Protein AF-A0A2M8CHU8-F1 (afdb_monomer_lite)

pLDDT: mean 89.29, std 10.83, range [42.66, 97.88]

Sequence (252 aa):
MEMTGNLKTGNISSEAMSFGLNGNYLLSNPYPSSVFWNDLYSNNSAIVNDKVYIYDATFSGGNYRAYNQGSGGTDDFTGYIQVGQGFFVEATSASPFTFDNGDRHHSTAPFFKSGTFTNRLDVRVTGNDSRDGLLVHFYEGALSGYGSNEDVEKKMSYSSTATQFWTALENNQKMSINALPVALLGEGMQSVPLSFICSATAEYTMSFFDIESFDIGTEIWLEDKLTGGDWVSLNTQPLYTFTGSPDDAADR

Secondary structure (DSSP, 8-state):
----S----S-EEEEEP--STT-EEEEE--SSSEEEHHHHHHHHTTTEEEEEEEEETTSTT-EEEEEETTTEESTT--SEEPTT-EEEEEESSS-EEEE-GGGEE----S-------SSEEEEEEEETTEEEEEEEEEETT--SS--TTT-EE----S-TT--EEEEE-TT--EEEEEEEEGGGGGSS-----EEEE-SSSEEEEEEEE-GGGSPTT---EEE-TTT-S-EEETTT--EEEEEE-TTS-TT-

Structure (mmCIF, N/CA/C/O backbone):
data_AF-A0A2M8CHU8-F1
#
_entry.id   AF-A0A2M8CHU8-F1
#
loop_
_atom_site.group_PDB
_atom_site.id
_atom_site.type_symbol
_atom_site.label_atom_id
_atom_site.label_alt_id
_atom_site.label_comp_id
_atom_site.label_asym_id
_atom_site.label_entity_id
_atom_site.label_seq_id
_atom_site.pdbx_PDB_ins_code
_atom_site.Cartn_x
_atom_site.Cartn_y
_atom_site.Cartn_z
_atom_site.occupancy
_atom_site.B_iso_or_equiv
_atom_site.auth_seq_id
_atom_site.auth_comp_id
_atom_site.auth_asym_id
_atom_site.auth_atom_id
_atom_site.pdbx_PDB_model_num
ATOM 1 N N . MET A 1 1 ? -11.111 11.887 -25.097 1.00 49.69 1 MET A N 1
ATOM 2 C CA . MET A 1 1 ? -9.653 12.071 -25.233 1.00 49.69 1 MET A CA 1
ATOM 3 C C . MET A 1 1 ? -9.237 11.290 -26.464 1.00 49.69 1 MET A C 1
ATOM 5 O O . MET A 1 1 ? -9.481 10.093 -26.496 1.00 49.69 1 MET A O 1
ATOM 9 N N . GLU A 1 2 ? -8.744 11.961 -27.500 1.00 44.34 2 GLU A N 1
ATOM 10 C CA . GLU A 1 2 ? -8.252 11.310 -28.717 1.00 44.34 2 GLU A CA 1
ATOM 11 C C . GLU A 1 2 ? -6.726 11.260 -28.615 1.00 44.34 2 GLU A C 1
ATOM 13 O O . GLU A 1 2 ? -6.067 12.298 -28.605 1.00 44.34 2 GLU A O 1
ATOM 18 N N . MET A 1 3 ? -6.170 10.063 -28.431 1.00 59.06 3 MET A N 1
ATOM 19 C CA . MET A 1 3 ? -4.723 9.855 -28.437 1.00 59.06 3 MET A CA 1
ATOM 20 C C . MET A 1 3 ? -4.304 9.466 -29.855 1.00 59.06 3 MET A C 1
ATOM 22 O O . MET A 1 3 ? -4.715 8.422 -30.356 1.00 59.06 3 MET A O 1
ATOM 26 N N . THR A 1 4 ? -3.500 10.310 -30.505 1.00 68.12 4 THR A N 1
ATOM 27 C CA . THR A 1 4 ? -2.907 10.034 -31.822 1.00 68.12 4 THR A CA 1
ATOM 28 C C . THR A 1 4 ? -1.418 9.731 -31.661 1.00 68.12 4 THR A C 1
ATOM 30 O O . THR A 1 4 ? -0.728 10.346 -30.850 1.00 68.12 4 THR A O 1
ATOM 33 N N . GLY A 1 5 ? -0.911 8.744 -32.399 1.00 70.94 5 GLY A N 1
ATOM 34 C CA . GLY A 1 5 ? 0.485 8.319 -32.317 1.00 70.94 5 GLY A CA 1
ATOM 35 C C . GLY A 1 5 ? 0.686 6.890 -32.808 1.00 70.94 5 GLY A C 1
ATOM 36 O O . GLY A 1 5 ? -0.268 6.131 -32.965 1.00 70.94 5 GLY A O 1
ATOM 37 N N . ASN A 1 6 ? 1.942 6.518 -33.058 1.00 74.00 6 ASN A N 1
ATOM 38 C CA . ASN A 1 6 ? 2.281 5.137 -33.385 1.00 74.00 6 ASN A CA 1
ATOM 39 C C . ASN A 1 6 ? 2.261 4.291 -32.112 1.00 74.00 6 ASN A C 1
ATOM 41 O O . ASN A 1 6 ? 2.904 4.652 -31.123 1.00 74.00 6 ASN A O 1
ATOM 45 N N . LEU A 1 7 ? 1.572 3.149 -32.163 1.00 71.50 7 LEU A N 1
ATOM 46 C CA . LEU A 1 7 ? 1.626 2.163 -31.090 1.00 71.50 7 LEU A CA 1
ATOM 47 C C . LEU A 1 7 ? 3.077 1.733 -30.887 1.00 71.50 7 LEU A C 1
ATOM 49 O O . LEU A 1 7 ? 3.758 1.320 -31.829 1.00 71.50 7 LEU A O 1
ATOM 53 N N . LYS A 1 8 ? 3.556 1.839 -29.650 1.00 71.69 8 LYS A N 1
ATOM 54 C CA . LYS A 1 8 ? 4.873 1.329 -29.301 1.00 71.69 8 LYS A CA 1
ATOM 55 C C . LYS A 1 8 ? 4.773 -0.187 -29.160 1.00 71.69 8 LYS A C 1
ATOM 57 O O . LYS A 1 8 ? 4.161 -0.705 -28.231 1.00 71.69 8 LYS A O 1
ATOM 62 N N . THR A 1 9 ? 5.338 -0.889 -30.133 1.00 69.25 9 THR A N 1
ATOM 63 C CA . THR A 1 9 ? 5.445 -2.350 -30.162 1.00 69.25 9 THR A CA 1
ATOM 64 C C . THR A 1 9 ? 6.930 -2.704 -30.160 1.00 69.25 9 THR A C 1
ATOM 66 O O . THR A 1 9 ? 7.629 -2.344 -31.106 1.00 69.25 9 THR A O 1
ATOM 69 N N . GLY A 1 10 ? 7.435 -3.349 -29.107 1.00 82.81 10 GLY A N 1
ATOM 70 C CA . GLY A 1 10 ? 8.875 -3.568 -28.913 1.00 82.81 10 GLY A CA 1
ATOM 71 C C . GLY A 1 10 ? 9.328 -3.262 -27.488 1.00 82.81 10 GLY A C 1
ATOM 72 O O . GLY A 1 10 ? 8.565 -2.706 -26.703 1.00 82.81 10 GLY A O 1
ATOM 73 N N . ASN A 1 11 ? 10.568 -3.613 -27.161 1.00 90.44 11 ASN A N 1
ATOM 74 C CA . ASN A 1 11 ? 11.148 -3.262 -25.869 1.00 90.44 11 ASN A CA 1
ATOM 75 C C . ASN A 1 11 ? 11.437 -1.754 -25.831 1.00 90.44 11 ASN A C 1
ATOM 77 O O . ASN A 1 11 ? 11.800 -1.151 -26.847 1.00 90.44 11 ASN A O 1
ATOM 81 N N . ILE A 1 12 ? 11.225 -1.138 -24.674 1.00 91.25 12 ILE A N 1
ATOM 82 C CA . ILE A 1 12 ? 11.351 0.304 -24.450 1.00 91.25 12 ILE A CA 1
ATOM 83 C C . ILE A 1 12 ? 12.155 0.503 -23.172 1.00 91.25 12 ILE A C 1
ATOM 85 O O . ILE A 1 12 ? 12.008 -0.251 -22.218 1.00 91.25 12 ILE A O 1
ATOM 89 N N . SER A 1 13 ? 12.980 1.540 -23.129 1.00 92.12 13 SER A N 1
ATOM 90 C CA . SER A 1 13 ? 13.683 1.933 -21.911 1.00 92.12 13 SER A CA 1
ATOM 91 C C . SER A 1 13 ? 13.400 3.394 -21.601 1.00 92.12 13 SER A C 1
ATOM 93 O O . SER A 1 13 ? 13.233 4.202 -22.519 1.00 92.12 13 SER A O 1
ATOM 95 N N . SER A 1 14 ? 13.321 3.730 -20.315 1.00 90.44 14 SER A N 1
ATOM 96 C CA . SER A 1 14 ? 13.322 5.122 -19.872 1.00 90.44 14 SER A CA 1
ATOM 97 C C . SER A 1 14 ? 14.687 5.770 -20.125 1.00 90.44 14 SER A C 1
ATOM 99 O O . SER A 1 14 ? 15.669 5.098 -20.438 1.00 90.44 14 SER A O 1
ATOM 101 N N . GLU A 1 15 ? 14.783 7.079 -19.912 1.00 88.38 15 GLU A N 1
ATOM 102 C CA . GLU A 1 15 ? 16.087 7.686 -19.640 1.00 88.38 15 GLU A CA 1
ATOM 103 C C . GLU A 1 15 ? 16.684 7.092 -18.355 1.00 88.38 15 GLU A C 1
ATOM 105 O O . GLU A 1 15 ? 15.958 6.538 -17.518 1.00 88.38 15 GLU A O 1
ATOM 110 N N . ALA A 1 16 ? 18.003 7.202 -18.189 1.00 86.62 16 ALA A N 1
ATOM 111 C CA . ALA A 1 16 ? 18.651 6.758 -16.962 1.00 86.62 16 ALA A CA 1
ATOM 112 C C . ALA A 1 16 ? 18.040 7.474 -15.748 1.00 86.62 16 ALA A C 1
ATOM 114 O O . ALA A 1 16 ? 17.951 8.705 -15.712 1.00 86.62 16 ALA A O 1
ATOM 115 N N . MET A 1 17 ? 17.620 6.697 -14.751 1.00 88.00 17 MET A N 1
ATOM 116 C CA . MET A 1 17 ? 17.188 7.244 -13.469 1.00 88.00 17 MET A CA 1
ATOM 117 C C . MET A 1 17 ? 18.402 7.833 -12.731 1.00 88.00 17 MET A C 1
ATOM 119 O O . MET A 1 17 ? 19.550 7.525 -13.047 1.00 88.00 17 MET A O 1
ATOM 123 N N . SER A 1 18 ? 18.178 8.693 -11.741 1.00 79.38 18 SER A N 1
ATOM 124 C CA . SER A 1 18 ? 19.211 9.121 -10.783 1.00 79.38 18 SER A CA 1
ATOM 125 C C . SER A 1 18 ? 18.949 8.513 -9.400 1.00 79.38 18 SER A C 1
ATOM 127 O O . SER A 1 18 ? 17.806 8.292 -9.017 1.00 79.38 18 SER A O 1
ATOM 129 N N . PHE A 1 19 ? 19.983 8.227 -8.619 1.00 71.56 19 PHE A N 1
ATOM 130 C CA . PHE A 1 19 ? 19.824 7.676 -7.269 1.00 71.56 19 PHE A CA 1
ATOM 131 C C . PHE A 1 19 ? 20.268 8.720 -6.233 1.00 71.56 19 PHE A C 1
ATOM 133 O O . PHE A 1 19 ? 21.229 9.456 -6.452 1.00 71.56 19 PHE A O 1
ATOM 140 N N . GLY A 1 20 ? 19.535 8.840 -5.124 1.00 65.50 20 GLY A N 1
ATOM 141 C CA . GLY A 1 20 ? 19.732 9.870 -4.097 1.00 65.50 20 GLY A CA 1
ATOM 142 C C . GLY A 1 20 ? 18.595 9.868 -3.071 1.00 65.50 20 GLY A C 1
ATOM 143 O O . GLY A 1 20 ? 17.667 9.078 -3.212 1.00 65.50 20 GLY A O 1
ATOM 144 N N . LEU A 1 21 ? 18.647 10.760 -2.070 1.00 51.44 21 LEU A N 1
ATOM 145 C CA . LEU A 1 21 ? 17.892 10.710 -0.796 1.00 51.44 21 LEU A CA 1
ATOM 146 C C . LEU A 1 21 ? 16.357 10.572 -0.855 1.00 51.44 21 LEU A C 1
ATOM 148 O O . LEU A 1 21 ? 15.749 10.481 0.199 1.00 51.44 21 LEU A O 1
ATOM 152 N N . ASN A 1 22 ? 15.728 10.546 -2.032 1.00 61.34 22 ASN A N 1
ATOM 153 C CA . ASN A 1 22 ? 14.294 10.286 -2.160 1.00 61.34 22 ASN A CA 1
ATOM 154 C C . ASN A 1 22 ? 13.900 9.381 -3.337 1.00 61.34 22 ASN A C 1
ATOM 156 O O . ASN A 1 22 ? 12.702 9.238 -3.528 1.00 61.34 22 ASN A O 1
ATOM 160 N N . GLY A 1 23 ? 14.844 8.836 -4.124 1.00 63.53 23 GLY A N 1
ATOM 161 C CA . GLY A 1 23 ? 14.720 7.718 -5.091 1.00 63.53 23 GLY A CA 1
ATOM 162 C C . GLY A 1 23 ? 13.521 7.597 -6.052 1.00 63.53 23 GLY A C 1
ATOM 163 O O . GLY A 1 23 ? 13.499 6.665 -6.842 1.00 63.53 23 GLY A O 1
ATOM 164 N N . ASN A 1 24 ? 12.524 8.476 -6.017 1.00 82.12 24 ASN A N 1
ATOM 165 C CA . ASN A 1 24 ? 11.191 8.226 -6.552 1.00 82.12 24 ASN A CA 1
ATOM 166 C C . ASN A 1 24 ? 11.061 8.726 -7.996 1.00 82.12 24 ASN A C 1
ATOM 168 O O . ASN A 1 24 ? 11.055 9.934 -8.238 1.00 82.12 24 ASN A O 1
ATOM 172 N N . TYR A 1 25 ? 10.885 7.803 -8.942 1.00 90.50 25 TYR A N 1
ATOM 173 C CA . TYR A 1 25 ? 10.724 8.090 -10.371 1.00 90.50 25 TYR A CA 1
ATOM 174 C C . TYR A 1 25 ? 9.299 7.872 -10.817 1.00 90.50 25 TYR A C 1
ATOM 176 O O . TYR A 1 25 ? 8.772 6.780 -10.644 1.00 90.50 25 TYR A O 1
ATOM 184 N N . LEU A 1 26 ? 8.703 8.891 -11.438 1.00 92.50 26 LEU A N 1
ATOM 185 C CA . LEU A 1 26 ? 7.439 8.743 -12.144 1.00 92.50 26 LEU A CA 1
ATOM 186 C C . LEU A 1 26 ? 7.699 8.164 -13.536 1.00 92.50 26 LEU A C 1
ATOM 188 O O . LEU A 1 26 ? 8.328 8.802 -14.382 1.00 92.50 26 LEU A O 1
ATOM 192 N N . LEU A 1 27 ? 7.172 6.972 -13.766 1.00 94.44 27 LEU A N 1
ATOM 193 C CA . LEU A 1 27 ? 7.126 6.294 -15.052 1.00 94.44 27 LEU A CA 1
ATOM 194 C C . LEU A 1 27 ? 5.663 6.176 -15.499 1.00 94.44 27 LEU A C 1
ATOM 196 O O . LEU A 1 27 ? 4.732 6.429 -14.735 1.00 94.44 27 LEU A O 1
ATOM 200 N N . SER A 1 28 ? 5.444 5.804 -16.754 1.00 93.38 28 SER A N 1
ATOM 201 C CA . SER A 1 28 ? 4.112 5.509 -17.286 1.00 93.38 28 SER A CA 1
ATOM 202 C C . SER A 1 28 ? 4.189 4.236 -18.104 1.00 93.38 28 SER A C 1
ATOM 204 O O . SER A 1 28 ? 5.199 4.002 -18.767 1.00 93.38 28 SER A O 1
ATOM 206 N N . ASN A 1 29 ? 3.141 3.417 -18.049 1.00 92.94 29 ASN A N 1
ATOM 207 C CA . ASN A 1 29 ? 3.046 2.232 -18.889 1.00 92.94 29 ASN A CA 1
ATOM 208 C C . ASN A 1 29 ? 2.988 2.646 -20.377 1.00 92.94 29 ASN A C 1
ATOM 210 O O . ASN A 1 29 ? 1.979 3.221 -20.806 1.00 92.94 29 ASN A O 1
ATOM 214 N N . PRO A 1 30 ? 4.030 2.339 -21.176 1.00 91.94 30 PRO A N 1
ATOM 215 C CA . PRO A 1 30 ? 4.111 2.772 -22.566 1.00 91.94 30 PRO A CA 1
ATOM 216 C C . PRO A 1 30 ? 3.341 1.853 -23.526 1.00 91.94 30 PRO A C 1
ATOM 218 O O . PRO A 1 30 ? 3.216 2.172 -24.712 1.00 91.94 30 PRO A O 1
ATOM 221 N N . TYR A 1 31 ? 2.864 0.697 -23.053 1.00 90.75 31 TYR A N 1
ATOM 222 C CA . TYR A 1 31 ? 2.217 -0.303 -23.888 1.00 90.75 31 TYR A CA 1
ATOM 223 C C . TYR A 1 31 ? 0.711 -0.073 -24.017 1.00 90.75 31 TYR A C 1
ATOM 225 O O . TYR A 1 31 ? 0.052 0.325 -23.058 1.00 90.75 31 TYR A O 1
ATOM 233 N N . PRO A 1 32 ? 0.114 -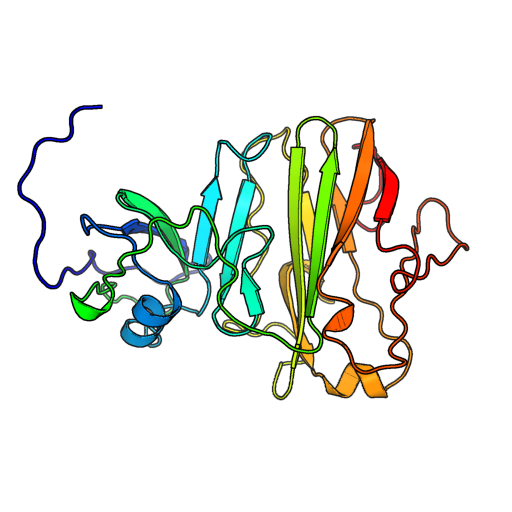0.423 -25.174 1.00 89.12 32 PRO A N 1
ATOM 234 C CA . PRO A 1 32 ? -1.338 -0.449 -25.355 1.00 89.12 32 PRO A CA 1
ATOM 235 C C . PRO A 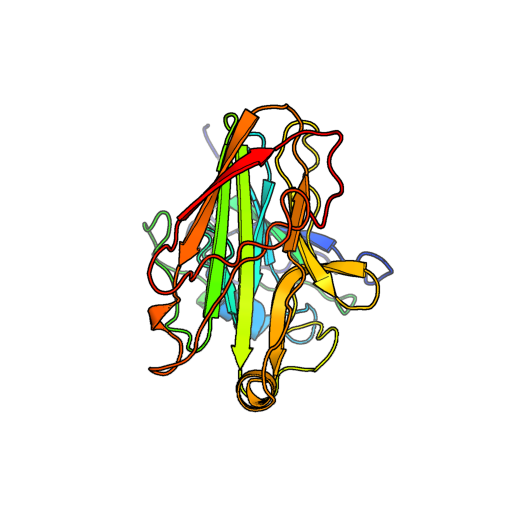1 32 ? -1.977 -1.690 -24.695 1.00 89.12 32 PRO A C 1
ATOM 237 O O . PRO A 1 32 ? -2.914 -2.279 -25.228 1.00 89.12 32 PRO A O 1
ATOM 240 N N . SER A 1 33 ? -1.425 -2.138 -23.570 1.00 89.19 33 SER A N 1
ATOM 241 C CA . SER A 1 33 ? -1.896 -3.253 -22.749 1.00 89.19 33 SER A CA 1
ATOM 242 C C . SER A 1 33 ? -1.499 -3.009 -21.295 1.00 89.19 33 SER A C 1
ATOM 244 O O . SER A 1 33 ? -0.513 -2.317 -21.041 1.00 89.19 33 SER A O 1
ATOM 246 N N . SER A 1 34 ? -2.230 -3.587 -20.343 1.00 91.31 34 SER A N 1
ATOM 247 C CA . SER A 1 34 ? -1.792 -3.604 -18.944 1.00 91.31 34 SER A CA 1
ATOM 248 C C . SER A 1 34 ? -0.423 -4.274 -18.809 1.00 91.31 34 SER A C 1
ATOM 250 O O . SER A 1 34 ? -0.087 -5.155 -19.603 1.00 91.31 34 SER A O 1
ATOM 252 N N . VAL A 1 35 ? 0.331 -3.891 -17.790 1.00 93.25 35 VAL A N 1
ATOM 253 C CA . VAL A 1 35 ? 1.566 -4.566 -17.370 1.00 93.25 35 VAL A CA 1
ATOM 254 C C . VAL A 1 35 ? 1.438 -4.977 -15.910 1.00 93.25 35 VAL A C 1
ATOM 256 O O . VAL A 1 35 ? 0.664 -4.365 -15.172 1.00 93.25 35 VAL A O 1
ATOM 259 N N . PHE A 1 36 ? 2.155 -6.014 -15.490 1.00 93.12 36 PHE A N 1
ATOM 260 C CA . PHE A 1 36 ? 2.113 -6.501 -14.113 1.00 93.12 36 PHE A CA 1
ATOM 261 C C . PHE A 1 36 ? 3.421 -6.182 -13.396 1.00 93.12 36 PHE A C 1
ATOM 263 O O . PHE A 1 36 ? 4.500 -6.413 -13.943 1.00 93.12 36 PHE A O 1
ATOM 270 N N . TRP A 1 37 ? 3.327 -5.648 -12.176 1.00 94.94 37 TRP A N 1
ATOM 271 C CA . TRP A 1 37 ? 4.496 -5.215 -11.416 1.00 94.94 37 TRP A CA 1
ATOM 272 C C . TRP A 1 37 ? 5.520 -6.327 -11.205 1.00 94.94 37 TRP A C 1
ATOM 274 O O . TRP A 1 37 ? 6.701 -6.062 -11.370 1.00 94.94 37 TRP A O 1
ATOM 284 N N . ASN A 1 38 ? 5.103 -7.561 -10.905 1.00 94.06 38 ASN A N 1
ATOM 285 C CA . ASN A 1 38 ? 6.060 -8.640 -10.641 1.00 94.06 38 ASN A CA 1
ATOM 286 C C . ASN A 1 38 ? 6.986 -8.906 -11.841 1.00 94.06 38 ASN A C 1
ATOM 288 O O . ASN A 1 38 ? 8.175 -9.146 -11.646 1.00 94.06 38 ASN A O 1
ATOM 292 N N . ASP A 1 39 ? 6.458 -8.835 -13.065 1.00 93.88 39 ASP A N 1
ATOM 293 C CA . ASP A 1 39 ? 7.245 -9.083 -14.277 1.00 93.88 39 ASP A CA 1
ATOM 294 C C . ASP A 1 39 ? 8.167 -7.896 -14.577 1.00 93.88 39 ASP A C 1
ATOM 296 O O . ASP A 1 39 ? 9.367 -8.075 -14.794 1.00 93.88 39 ASP A O 1
ATOM 300 N N . LEU A 1 40 ? 7.643 -6.670 -14.444 1.00 95.12 40 LEU A N 1
ATOM 301 C CA . LEU A 1 40 ? 8.453 -5.455 -14.543 1.00 95.12 40 LEU A CA 1
ATOM 302 C C . LEU A 1 40 ? 9.591 -5.445 -13.516 1.00 95.12 40 LEU A C 1
ATOM 304 O O . LEU A 1 40 ? 10.735 -5.153 -13.863 1.00 95.12 40 LEU A O 1
ATOM 308 N N . TYR A 1 41 ? 9.296 -5.764 -12.257 1.00 95.88 41 TYR A N 1
ATOM 309 C CA . TYR A 1 41 ? 10.285 -5.828 -11.190 1.00 95.88 41 TYR A CA 1
ATOM 310 C C . TYR A 1 41 ? 11.309 -6.929 -11.455 1.00 95.88 41 TYR A C 1
ATOM 312 O O . TYR A 1 41 ? 12.501 -6.676 -11.320 1.00 95.88 41 TYR A O 1
ATOM 320 N N . SER A 1 42 ? 10.895 -8.112 -11.919 1.00 94.62 42 SER A N 1
ATOM 321 C CA . SER A 1 42 ? 11.827 -9.188 -12.280 1.00 94.62 42 SER A CA 1
ATOM 322 C C . SER A 1 42 ? 12.889 -8.712 -13.278 1.00 94.62 42 SER A C 1
ATOM 324 O O . SER A 1 42 ? 14.072 -9.014 -13.108 1.00 94.62 42 SER A O 1
ATOM 326 N N . ASN A 1 43 ? 12.495 -7.904 -14.266 1.00 93.44 43 ASN A N 1
ATOM 327 C CA . ASN A 1 43 ? 13.414 -7.347 -15.264 1.00 93.44 43 ASN A CA 1
ATOM 328 C C . ASN A 1 43 ? 14.287 -6.200 -14.724 1.00 93.44 43 ASN A C 1
ATOM 330 O O . ASN A 1 43 ? 15.354 -5.931 -15.273 1.00 93.44 43 ASN A O 1
ATOM 334 N N . ASN A 1 44 ? 13.858 -5.533 -13.650 1.00 95.50 44 ASN A N 1
ATOM 335 C CA . ASN A 1 44 ? 14.467 -4.303 -13.133 1.00 95.50 44 ASN A CA 1
ATOM 336 C C . ASN A 1 44 ? 14.990 -4.424 -11.685 1.00 95.50 44 ASN A C 1
ATOM 338 O O . ASN A 1 44 ? 15.418 -3.432 -11.098 1.00 95.50 44 ASN A O 1
ATOM 342 N N . SER A 1 45 ? 15.010 -5.622 -11.101 1.00 95.38 45 SER A N 1
ATOM 343 C CA . SER A 1 45 ? 15.312 -5.854 -9.676 1.00 95.38 45 SER A CA 1
ATOM 344 C C . SER A 1 45 ? 16.721 -5.431 -9.249 1.00 95.38 45 SER A C 1
ATOM 346 O O . SER A 1 45 ? 16.971 -5.157 -8.080 1.00 95.38 45 SER A O 1
ATOM 348 N N . ALA A 1 46 ? 17.653 -5.317 -10.197 1.00 94.38 46 ALA A N 1
ATOM 349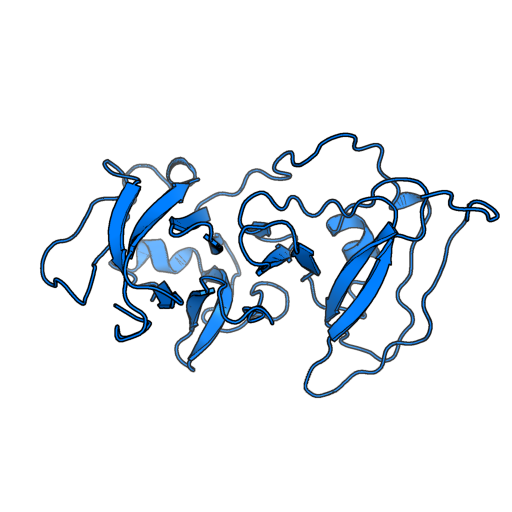 C CA . ALA A 1 46 ? 18.995 -4.799 -9.942 1.00 94.38 46 ALA A CA 1
ATOM 350 C C . ALA A 1 46 ? 19.054 -3.264 -9.811 1.00 94.38 46 ALA A C 1
ATOM 352 O O . ALA A 1 46 ? 20.101 -2.726 -9.448 1.00 94.38 46 ALA A O 1
ATOM 353 N N . ILE A 1 47 ? 17.979 -2.549 -10.165 1.00 93.69 47 ILE A N 1
ATOM 354 C CA . ILE A 1 47 ? 17.993 -1.090 -10.337 1.00 93.69 47 ILE A CA 1
ATOM 355 C C . ILE A 1 47 ? 16.844 -0.357 -9.637 1.00 93.69 47 ILE A C 1
ATOM 357 O O . ILE A 1 47 ? 16.902 0.871 -9.537 1.00 93.69 47 ILE A O 1
ATOM 361 N N . VAL A 1 48 ? 15.833 -1.077 -9.146 1.00 94.56 48 VAL A N 1
ATOM 362 C CA . VAL A 1 48 ? 14.757 -0.549 -8.297 1.00 94.56 48 VAL A CA 1
ATOM 363 C C . VAL A 1 48 ? 14.498 -1.480 -7.117 1.00 94.56 48 VAL A C 1
ATOM 365 O O . VAL A 1 48 ? 14.788 -2.672 -7.197 1.00 94.56 48 VAL A O 1
ATOM 368 N N . ASN A 1 49 ? 13.924 -0.945 -6.042 1.00 94.88 49 ASN A N 1
ATOM 369 C CA . ASN A 1 49 ? 13.355 -1.771 -4.978 1.00 94.88 49 ASN A CA 1
ATOM 370 C C . ASN A 1 49 ? 12.021 -2.394 -5.424 1.00 94.88 49 ASN A C 1
ATOM 372 O O . ASN A 1 49 ? 11.329 -1.835 -6.281 1.00 94.88 49 ASN A O 1
ATOM 376 N N . ASP A 1 50 ? 11.625 -3.509 -4.803 1.00 95.62 50 ASP A N 1
ATOM 377 C CA . ASP A 1 50 ? 10.306 -4.135 -4.986 1.00 95.62 50 ASP A CA 1
ATOM 378 C C . ASP A 1 50 ? 9.206 -3.292 -4.330 1.00 95.62 50 ASP A C 1
ATOM 380 O O . ASP A 1 50 ? 8.654 -3.636 -3.290 1.00 95.62 50 ASP A O 1
ATOM 384 N N . LYS A 1 51 ? 8.929 -2.120 -4.899 1.00 94.62 51 LYS A N 1
ATOM 385 C CA . LYS A 1 51 ? 7.802 -1.285 -4.503 1.00 94.62 51 LYS A CA 1
ATOM 386 C C . LYS A 1 51 ? 7.335 -0.407 -5.644 1.00 94.62 51 LYS A C 1
ATOM 388 O O . LYS A 1 51 ? 8.124 0.285 -6.294 1.00 94.62 51 LYS A O 1
ATOM 393 N N . VAL A 1 52 ? 6.023 -0.379 -5.828 1.00 95.94 52 VAL A N 1
ATOM 394 C CA . VAL A 1 52 ? 5.365 0.498 -6.790 1.00 95.94 52 VAL A CA 1
ATOM 395 C C . VAL A 1 52 ? 4.217 1.251 -6.143 1.00 95.94 52 VAL A C 1
ATOM 397 O O . VAL A 1 52 ? 3.459 0.702 -5.344 1.00 95.94 52 VAL A O 1
ATOM 400 N N . TYR A 1 53 ? 4.078 2.521 -6.521 1.00 95.19 53 TYR A N 1
ATOM 401 C CA . TYR A 1 53 ? 2.982 3.373 -6.076 1.00 95.19 53 TYR A CA 1
ATOM 402 C C . TYR A 1 53 ? 2.172 3.885 -7.254 1.00 95.19 53 TYR A C 1
ATOM 404 O O . TYR A 1 53 ? 2.734 4.387 -8.229 1.00 95.19 53 TYR A O 1
ATOM 412 N N . ILE A 1 54 ? 0.853 3.873 -7.123 1.00 93.62 54 ILE A N 1
ATOM 413 C CA . ILE A 1 54 ? -0.052 4.577 -8.031 1.00 93.62 54 ILE A CA 1
ATOM 414 C C . ILE A 1 54 ? -0.776 5.654 -7.236 1.00 93.62 54 ILE A C 1
ATOM 416 O O . ILE A 1 54 ? -1.329 5.379 -6.174 1.00 93.62 54 ILE A O 1
ATOM 420 N N . TYR A 1 55 ? -0.773 6.882 -7.755 1.00 91.75 55 TYR A N 1
ATOM 421 C CA . TYR A 1 55 ? -1.646 7.929 -7.240 1.00 91.75 55 TYR A CA 1
ATOM 422 C C . TYR A 1 55 ? -3.010 7.813 -7.915 1.00 91.75 55 TYR A C 1
ATOM 424 O O . TYR A 1 55 ? -3.110 7.937 -9.138 1.00 91.75 55 TYR A O 1
ATOM 432 N N . ASP A 1 56 ? -4.052 7.591 -7.124 1.00 87.81 56 ASP A N 1
ATOM 433 C CA . ASP A 1 56 ? -5.426 7.544 -7.603 1.00 87.81 56 ASP A CA 1
ATOM 434 C C . ASP A 1 56 ? -6.168 8.789 -7.116 1.00 87.81 56 ASP A C 1
ATOM 436 O O . ASP A 1 56 ? -6.565 8.887 -5.960 1.00 87.81 56 ASP A O 1
ATOM 440 N N . ALA A 1 57 ? -6.362 9.755 -8.015 1.00 84.12 57 ALA A N 1
ATOM 441 C CA . ALA A 1 57 ? -7.088 10.988 -7.716 1.00 84.12 57 ALA A CA 1
ATOM 442 C C . ALA A 1 57 ? -8.597 10.762 -7.502 1.00 84.12 57 ALA A C 1
ATOM 444 O O . ALA A 1 57 ? -9.262 11.600 -6.898 1.00 84.12 57 ALA A O 1
ATOM 445 N N . THR A 1 58 ? -9.143 9.652 -8.008 1.00 77.75 58 THR A N 1
ATOM 446 C CA . THR A 1 58 ? -10.562 9.286 -7.850 1.00 77.75 58 THR A CA 1
ATOM 447 C C . THR A 1 58 ? -10.830 8.541 -6.546 1.00 77.75 58 THR A C 1
ATOM 449 O O . THR A 1 58 ? -11.982 8.350 -6.158 1.00 77.75 58 THR A O 1
ATOM 452 N N . PHE A 1 59 ? -9.767 8.179 -5.832 1.00 70.69 59 PHE A N 1
ATOM 453 C CA . PHE A 1 59 ? -9.795 7.579 -4.511 1.00 70.69 59 PHE A CA 1
ATOM 454 C C . PHE A 1 59 ? -10.133 8.619 -3.444 1.00 70.69 59 PHE A C 1
ATOM 456 O O . PHE A 1 59 ? -9.262 9.022 -2.680 1.00 70.69 59 PHE A O 1
ATOM 463 N N . SER A 1 60 ? -11.389 9.080 -3.423 1.00 62.53 60 SER A N 1
ATOM 464 C CA . SER A 1 60 ? -11.998 9.711 -2.244 1.00 62.53 60 SER A CA 1
ATOM 465 C C . SER A 1 60 ? -11.096 10.793 -1.612 1.00 62.53 60 SER A C 1
ATOM 467 O O . SER A 1 60 ? -10.579 10.652 -0.513 1.00 62.53 60 SER A O 1
ATOM 469 N N . GLY A 1 61 ? -10.792 11.848 -2.375 1.00 67.31 61 GLY A N 1
ATOM 470 C CA . GLY A 1 61 ? -9.861 12.906 -1.958 1.00 67.31 61 GLY A CA 1
ATOM 471 C C . GLY A 1 61 ? -8.429 12.745 -2.474 1.00 67.31 61 GLY A C 1
ATOM 472 O O . GLY A 1 61 ? -7.678 13.711 -2.422 1.00 67.31 61 GLY A O 1
ATOM 473 N N . GLY A 1 62 ? -8.078 11.600 -3.059 1.00 85.44 62 GLY A N 1
ATOM 474 C CA . GLY A 1 62 ? -6.799 11.342 -3.715 1.00 85.44 62 GLY A CA 1
ATOM 475 C C . GLY A 1 62 ? -5.777 10.752 -2.754 1.00 85.44 62 GLY A C 1
ATOM 476 O O . GLY A 1 62 ? -5.422 11.392 -1.768 1.00 85.44 62 GLY A O 1
ATOM 477 N N . ASN A 1 63 ? -5.277 9.548 -3.031 1.00 90.56 63 ASN A N 1
ATOM 478 C CA . ASN A 1 63 ? -4.266 8.897 -2.194 1.00 90.56 63 ASN A CA 1
ATOM 479 C C . ASN A 1 63 ? -3.371 7.961 -3.014 1.00 90.56 63 ASN A C 1
ATOM 481 O O . ASN A 1 63 ? -3.640 7.674 -4.186 1.00 90.56 63 ASN A O 1
ATOM 485 N N . TYR A 1 64 ? -2.282 7.513 -2.396 1.00 92.81 64 TYR A N 1
ATOM 486 C CA . TYR A 1 64 ? -1.401 6.509 -2.971 1.00 92.81 64 TYR A CA 1
ATOM 487 C C . TYR A 1 64 ? -1.863 5.110 -2.601 1.00 92.81 64 TYR A C 1
ATOM 489 O O . TYR A 1 64 ? -2.148 4.837 -1.441 1.00 92.81 64 TYR A O 1
ATOM 497 N N . ARG A 1 65 ? -1.834 4.214 -3.583 1.00 93.06 65 ARG A N 1
ATOM 498 C CA . ARG A 1 65 ? -1.894 2.772 -3.361 1.00 93.06 65 ARG A CA 1
ATOM 499 C C . ARG A 1 65 ? -0.515 2.180 -3.607 1.00 93.06 65 ARG A C 1
ATOM 501 O O . ARG A 1 65 ? 0.152 2.573 -4.569 1.00 93.06 65 ARG A O 1
ATOM 508 N N . ALA A 1 66 ? -0.097 1.267 -2.745 1.00 95.12 66 ALA A N 1
ATOM 509 C CA . ALA A 1 66 ? 1.222 0.646 -2.755 1.00 95.12 66 ALA A CA 1
ATOM 510 C C . ALA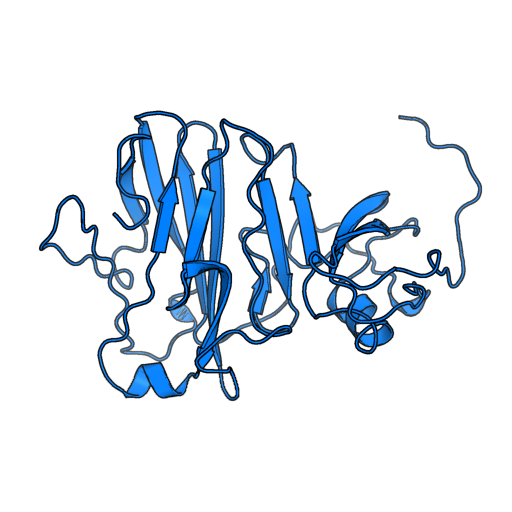 A 1 66 ? 1.118 -0.844 -3.093 1.00 95.12 66 ALA A C 1
ATOM 512 O O . ALA A 1 66 ? 0.095 -1.465 -2.819 1.00 95.12 66 ALA A O 1
ATOM 513 N N . TYR A 1 67 ? 2.162 -1.414 -3.689 1.00 95.88 67 TYR A N 1
ATOM 514 C CA . TYR A 1 67 ? 2.269 -2.851 -3.948 1.00 95.88 67 TYR A CA 1
ATOM 515 C C . TYR A 1 67 ? 3.734 -3.298 -3.916 1.00 95.88 67 TYR A C 1
ATOM 517 O O . TYR A 1 67 ? 4.602 -2.574 -4.412 1.00 95.88 67 TYR A O 1
ATOM 525 N N . ASN A 1 68 ? 3.980 -4.503 -3.402 1.00 95.69 68 ASN A N 1
ATOM 526 C CA . ASN A 1 68 ? 5.200 -5.283 -3.625 1.00 95.69 68 ASN A CA 1
ATOM 527 C C . ASN A 1 68 ? 4.862 -6.757 -3.916 1.00 95.69 68 ASN A C 1
ATOM 529 O O . ASN A 1 68 ? 3.753 -7.219 -3.631 1.00 95.69 68 ASN A O 1
ATOM 533 N N . GLN A 1 69 ? 5.794 -7.509 -4.506 1.00 92.81 69 GLN A N 1
ATOM 534 C CA . GLN A 1 69 ? 5.577 -8.928 -4.815 1.00 92.81 69 GLN A CA 1
ATOM 535 C C . GLN A 1 69 ? 5.355 -9.753 -3.541 1.00 92.81 69 GLN A C 1
ATOM 537 O O . GLN A 1 69 ? 4.530 -10.669 -3.550 1.00 92.81 69 GLN A O 1
ATOM 542 N N . GLY A 1 70 ? 6.080 -9.424 -2.467 1.00 91.19 70 GLY A N 1
ATOM 543 C CA . GLY A 1 70 ? 6.073 -10.176 -1.211 1.00 91.19 70 GLY A CA 1
ATOM 544 C C . GLY A 1 70 ? 4.743 -10.147 -0.458 1.00 91.19 70 GLY A C 1
ATOM 545 O O . GLY A 1 70 ? 4.346 -11.169 0.094 1.00 91.19 70 GLY A O 1
ATOM 546 N N . SER A 1 71 ? 4.029 -9.019 -0.467 1.00 92.69 71 SER A N 1
ATOM 547 C CA . SER A 1 71 ? 2.815 -8.823 0.343 1.00 92.69 71 SER A CA 1
ATOM 548 C C . SER A 1 71 ? 1.570 -8.506 -0.480 1.00 92.69 71 SER A C 1
ATOM 550 O O . SER A 1 71 ? 0.463 -8.535 0.055 1.00 92.69 71 SER A O 1
ATOM 552 N N . GLY A 1 72 ? 1.709 -8.233 -1.778 1.00 92.56 72 GLY A N 1
ATOM 553 C CA . GLY A 1 72 ? 0.625 -7.768 -2.637 1.00 92.56 72 GLY A CA 1
ATOM 554 C C . GLY A 1 72 ? 0.393 -6.263 -2.493 1.00 92.56 72 GLY A C 1
ATOM 555 O O . GLY A 1 72 ? 1.309 -5.516 -2.158 1.00 92.56 72 GLY A O 1
ATOM 556 N N . GLY A 1 73 ? -0.825 -5.798 -2.789 1.00 92.06 73 GLY A N 1
ATOM 557 C CA . GLY A 1 73 ? -1.147 -4.368 -2.773 1.00 92.06 73 GLY A CA 1
ATOM 558 C C . GLY A 1 73 ? -2.101 -3.941 -1.671 1.00 92.06 73 GLY A C 1
ATOM 559 O O . GLY A 1 73 ? -2.950 -4.726 -1.236 1.00 92.06 73 GLY A O 1
ATOM 560 N N . THR A 1 74 ? -1.944 -2.688 -1.242 1.00 91.44 74 THR A N 1
ATOM 561 C CA . THR A 1 74 ? -2.863 -2.009 -0.327 1.00 91.44 74 THR A CA 1
ATOM 562 C C . THR A 1 74 ? -4.208 -1.776 -1.006 1.00 91.44 74 THR A C 1
ATOM 564 O O . THR A 1 74 ? -4.290 -1.565 -2.225 1.00 91.44 74 THR A O 1
ATOM 567 N N . ASP A 1 75 ? -5.274 -1.800 -0.209 1.00 86.19 75 ASP A N 1
ATOM 568 C CA . ASP A 1 75 ? -6.646 -1.670 -0.688 1.00 86.19 75 ASP A CA 1
ATOM 569 C C . ASP A 1 75 ? -6.980 -2.703 -1.777 1.00 86.19 75 ASP A C 1
ATOM 571 O O . ASP A 1 75 ? -6.814 -3.911 -1.621 1.00 86.19 75 ASP A O 1
ATOM 575 N N . ASP A 1 76 ? -7.527 -2.240 -2.891 1.00 82.50 76 ASP A N 1
ATOM 576 C CA . ASP A 1 76 ? -7.834 -3.021 -4.071 1.00 82.50 76 ASP A CA 1
ATOM 577 C C . ASP A 1 76 ? -6.688 -3.009 -5.090 1.00 82.50 76 ASP A C 1
ATOM 579 O O . ASP A 1 76 ? -6.874 -3.553 -6.165 1.00 82.50 76 ASP A O 1
ATOM 583 N N . PHE A 1 77 ? -5.506 -2.435 -4.820 1.00 88.94 77 PHE A N 1
ATOM 584 C CA . PHE A 1 77 ? -4.430 -2.445 -5.816 1.00 88.94 77 PHE A CA 1
ATOM 585 C C . PHE A 1 77 ? -3.828 -3.845 -6.005 1.00 88.94 77 PHE A C 1
ATOM 587 O O . PHE A 1 77 ? -3.454 -4.537 -5.066 1.00 88.94 77 PHE A O 1
ATOM 594 N N . THR A 1 78 ? -3.723 -4.268 -7.260 1.00 88.62 78 THR A N 1
ATOM 595 C CA . THR A 1 78 ? -3.371 -5.644 -7.645 1.00 88.62 78 THR A CA 1
ATOM 596 C C . THR A 1 78 ? -1.997 -5.762 -8.277 1.00 88.62 78 THR A C 1
ATOM 598 O O . THR A 1 78 ? -1.651 -6.822 -8.776 1.00 88.62 78 THR A O 1
ATOM 601 N N . GLY A 1 79 ? -1.239 -4.669 -8.352 1.00 91.25 79 GLY A N 1
ATOM 602 C CA . GLY A 1 79 ? 0.036 -4.633 -9.066 1.00 91.25 79 GLY A CA 1
ATOM 603 C C . GLY A 1 79 ? -0.102 -4.537 -10.589 1.00 91.25 79 GLY A C 1
ATOM 604 O O . GLY A 1 79 ? 0.902 -4.341 -11.271 1.00 91.25 79 GLY A O 1
ATOM 605 N N . TYR A 1 80 ? -1.315 -4.622 -11.154 1.00 92.38 80 TYR A N 1
ATOM 606 C CA . TYR A 1 80 ? -1.540 -4.332 -12.572 1.00 92.38 80 TYR A CA 1
ATOM 607 C C . TYR A 1 80 ? -1.564 -2.824 -12.830 1.00 92.38 80 TYR A C 1
ATOM 609 O O . TYR A 1 80 ? -2.378 -2.088 -12.271 1.00 92.38 80 TYR A O 1
ATOM 617 N N . ILE A 1 81 ? -0.704 -2.369 -13.737 1.00 93.12 81 ILE A N 1
ATOM 618 C CA . ILE A 1 81 ? -0.590 -0.975 -14.165 1.00 93.12 81 ILE A CA 1
ATOM 619 C C . ILE A 1 81 ? -1.259 -0.846 -15.537 1.00 93.12 81 ILE A C 1
ATOM 621 O O . ILE A 1 81 ? -0.841 -1.456 -16.525 1.00 93.12 81 ILE A O 1
ATOM 625 N N . GLN A 1 82 ? -2.331 -0.058 -15.596 1.00 90.81 82 GLN A N 1
ATOM 626 C CA . GLN A 1 82 ? -3.175 0.083 -16.786 1.00 90.81 82 GLN A CA 1
ATOM 627 C C . GLN A 1 82 ? -2.496 0.879 -17.911 1.00 90.81 82 GLN A C 1
ATOM 629 O O . GLN A 1 82 ? -1.449 1.498 -17.719 1.00 90.81 82 GLN A O 1
ATOM 634 N N . VAL A 1 83 ? -3.087 0.854 -19.108 1.00 89.56 83 VAL A N 1
ATOM 635 C CA . VAL A 1 83 ? -2.574 1.572 -20.289 1.00 89.56 83 VAL A CA 1
ATOM 636 C C . VAL A 1 83 ? -2.433 3.065 -19.991 1.00 89.56 83 VAL A C 1
ATOM 638 O O . VAL A 1 83 ? -3.403 3.711 -19.599 1.00 89.56 83 VAL A O 1
ATOM 641 N N . GLY A 1 84 ? -1.226 3.610 -20.173 1.00 87.06 84 GLY A N 1
ATOM 642 C CA . GLY A 1 84 ? -0.917 5.020 -19.911 1.00 87.06 84 GLY A CA 1
ATOM 643 C C . GLY A 1 84 ? -0.921 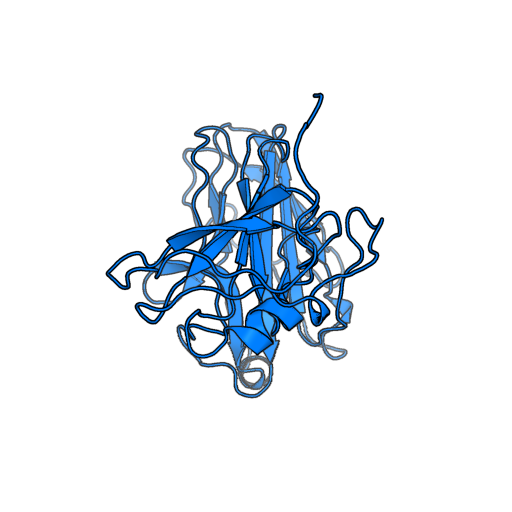5.425 -18.431 1.00 87.06 84 GLY A C 1
ATOM 644 O O . GLY A 1 84 ? -0.627 6.581 -18.122 1.00 87.06 84 GLY A O 1
ATOM 645 N N . GLN A 1 85 ? -1.214 4.505 -17.506 1.00 91.44 85 GLN A N 1
ATOM 646 C CA . GLN A 1 85 ? -1.220 4.788 -16.074 1.00 91.44 85 GLN A CA 1
ATOM 647 C C . GLN A 1 85 ? 0.191 5.155 -15.608 1.00 91.44 85 GLN A C 1
ATOM 649 O O . GLN A 1 85 ? 1.162 4.451 -15.896 1.00 91.44 85 GLN A O 1
ATOM 654 N N . GLY A 1 86 ? 0.289 6.273 -14.888 1.00 92.56 86 GLY A N 1
ATOM 655 C CA . GLY A 1 86 ? 1.513 6.686 -14.213 1.00 92.56 86 GLY A CA 1
ATOM 656 C C . GLY A 1 86 ? 1.720 5.895 -12.924 1.00 92.56 86 GLY A C 1
ATOM 657 O O . GLY A 1 86 ? 0.755 5.644 -12.194 1.00 92.56 86 GLY A O 1
ATOM 658 N N . PHE A 1 87 ? 2.965 5.529 -12.642 1.00 95.25 87 PHE A N 1
ATOM 659 C CA . PHE A 1 87 ? 3.369 4.825 -11.430 1.00 95.25 87 PHE A CA 1
ATOM 660 C C . PHE A 1 87 ? 4.738 5.311 -10.956 1.00 95.25 87 PHE A C 1
ATOM 662 O O . PHE A 1 87 ? 5.561 5.756 -11.755 1.00 95.25 87 PHE A O 1
ATOM 669 N N . PHE A 1 88 ? 4.979 5.235 -9.652 1.00 94.94 88 PHE A N 1
ATOM 670 C CA . PHE A 1 88 ? 6.256 5.598 -9.057 1.00 94.94 88 PHE A CA 1
ATOM 671 C C . PHE A 1 88 ? 7.034 4.362 -8.630 1.00 94.94 88 PHE A C 1
ATOM 673 O O . PHE A 1 88 ? 6.460 3.482 -7.993 1.00 94.94 88 PHE A O 1
ATOM 680 N N . VAL A 1 89 ? 8.337 4.364 -8.895 1.00 95.00 89 VAL A N 1
ATOM 681 C CA . VAL A 1 89 ? 9.299 3.356 -8.422 1.00 95.00 89 VAL A CA 1
ATOM 682 C C . VAL A 1 89 ? 10.407 4.018 -7.619 1.00 95.00 89 VAL A C 1
ATOM 684 O O . VAL A 1 89 ? 10.656 5.213 -7.787 1.00 95.00 89 VAL A O 1
ATOM 687 N N . GLU A 1 90 ? 11.087 3.252 -6.774 1.00 93.00 90 GLU A N 1
ATOM 688 C CA . GLU A 1 90 ? 12.271 3.714 -6.051 1.00 93.00 90 GLU A CA 1
ATOM 689 C C . GLU A 1 90 ? 13.546 3.160 -6.701 1.00 93.00 90 GLU A C 1
ATOM 691 O O . GLU A 1 90 ? 13.790 1.957 -6.658 1.00 93.00 90 GLU A O 1
ATOM 696 N N . ALA A 1 91 ? 14.356 4.028 -7.310 1.00 92.25 91 ALA A N 1
ATOM 697 C CA . ALA A 1 91 ? 15.597 3.652 -7.977 1.00 92.25 91 ALA A CA 1
ATOM 698 C C . ALA A 1 91 ? 16.747 3.429 -6.984 1.00 92.25 91 ALA A C 1
ATOM 700 O O . ALA A 1 91 ? 17.029 4.274 -6.132 1.00 92.25 91 ALA A O 1
ATOM 701 N N . THR A 1 92 ? 17.472 2.329 -7.170 1.00 91.88 92 THR A N 1
ATOM 702 C CA . THR A 1 92 ? 18.674 1.958 -6.405 1.00 91.88 92 THR A CA 1
ATOM 703 C C . THR A 1 92 ? 19.964 2.170 -7.199 1.00 91.88 92 THR A C 1
ATOM 705 O O . THR A 1 92 ? 21.057 2.113 -6.637 1.00 91.88 92 THR A O 1
ATOM 708 N N . SER A 1 93 ? 19.864 2.459 -8.502 1.00 90.19 93 SER A N 1
ATOM 709 C CA . SER A 1 93 ? 21.012 2.749 -9.366 1.00 90.19 93 SER A CA 1
ATOM 710 C C . SER A 1 93 ? 20.691 3.790 -10.442 1.00 90.19 93 SER A C 1
ATOM 712 O O . SER A 1 93 ? 19.528 4.054 -10.751 1.00 90.19 93 SER A O 1
ATOM 714 N N . ALA A 1 94 ? 21.734 4.371 -11.044 1.00 89.88 94 ALA A N 1
ATOM 715 C CA . ALA A 1 94 ? 21.600 5.297 -12.169 1.00 89.88 94 ALA A CA 1
ATOM 716 C C . ALA A 1 94 ? 21.465 4.558 -13.514 1.00 89.88 94 ALA A C 1
ATOM 718 O O . ALA A 1 94 ? 22.322 4.692 -14.390 1.00 89.88 94 ALA A O 1
ATOM 719 N N . SER A 1 95 ? 20.415 3.749 -13.662 1.00 91.94 95 SER A N 1
ATOM 720 C CA . SER A 1 95 ? 20.185 2.922 -14.855 1.00 91.94 95 SER A CA 1
ATOM 721 C C . SER A 1 95 ? 18.803 3.180 -15.470 1.00 91.94 95 SER A C 1
ATOM 723 O O . SER A 1 95 ? 17.886 3.591 -14.756 1.00 91.94 95 SER A O 1
ATOM 725 N N . PRO A 1 96 ? 18.628 2.968 -16.788 1.00 92.88 96 PRO A N 1
ATOM 726 C CA . PRO A 1 96 ? 17.314 2.978 -17.432 1.00 92.88 96 PRO A CA 1
ATOM 727 C C . PRO A 1 96 ? 16.389 1.883 -16.900 1.00 92.88 96 PRO A C 1
ATOM 729 O O . PRO A 1 96 ? 16.821 0.741 -16.768 1.00 92.88 96 PRO A O 1
ATOM 732 N N . PHE A 1 97 ? 15.115 2.208 -16.683 1.00 94.62 97 PHE A N 1
ATOM 733 C CA . PHE A 1 97 ? 14.062 1.225 -16.437 1.00 94.62 97 PHE A CA 1
ATOM 734 C C . PHE A 1 97 ? 13.610 0.612 -17.763 1.00 94.62 97 PHE A C 1
ATOM 736 O O . PHE A 1 97 ? 13.313 1.345 -18.713 1.00 94.62 97 PHE A O 1
ATOM 743 N N . THR A 1 98 ? 13.551 -0.712 -17.847 1.00 95.12 98 THR A N 1
ATOM 744 C CA . THR A 1 98 ? 13.205 -1.442 -19.069 1.00 95.12 98 THR A CA 1
ATOM 745 C C . THR A 1 98 ? 11.779 -1.975 -19.024 1.00 95.12 98 THR A C 1
ATOM 747 O O . THR A 1 98 ? 11.299 -2.462 -18.004 1.00 95.12 98 THR A O 1
ATOM 750 N N . PHE A 1 99 ? 11.115 -1.887 -20.169 1.00 94.50 99 PHE A N 1
ATOM 751 C CA . PHE A 1 99 ? 9.839 -2.514 -20.469 1.00 94.50 99 PHE A CA 1
ATOM 752 C C . PHE A 1 99 ? 10.076 -3.479 -21.621 1.00 94.50 99 PHE A C 1
ATOM 754 O O . PHE A 1 99 ? 10.521 -3.060 -22.697 1.00 94.50 99 PHE A O 1
ATOM 761 N N . ASP A 1 100 ? 9.751 -4.745 -21.411 1.00 91.88 100 ASP A N 1
ATOM 762 C CA . ASP A 1 100 ? 9.881 -5.783 -22.418 1.00 91.88 100 ASP A CA 1
ATOM 763 C C . ASP A 1 100 ? 8.505 -6.254 -22.889 1.00 91.88 100 ASP A C 1
ATOM 765 O O . ASP A 1 100 ? 7.499 -6.188 -22.183 1.00 91.88 100 ASP A O 1
ATOM 769 N N . ASN A 1 101 ? 8.439 -6.791 -24.111 1.00 87.62 101 ASN A N 1
ATOM 770 C CA . ASN A 1 101 ? 7.173 -7.315 -24.636 1.00 87.62 101 ASN A CA 1
ATOM 771 C C . ASN A 1 101 ? 6.581 -8.453 -23.782 1.00 87.62 101 ASN A C 1
ATOM 773 O O . ASN A 1 101 ? 5.379 -8.697 -23.882 1.00 87.62 101 ASN A O 1
ATOM 777 N N . GLY A 1 102 ? 7.407 -9.145 -22.987 1.00 87.50 102 GLY A N 1
ATOM 778 C CA . GLY A 1 102 ? 6.974 -10.181 -22.046 1.00 87.50 102 GLY A CA 1
ATOM 779 C C . GLY A 1 102 ? 6.160 -9.641 -20.869 1.00 87.50 102 GLY A C 1
ATOM 780 O O . GLY A 1 102 ? 5.342 -10.373 -20.329 1.00 87.50 102 GLY A O 1
ATOM 781 N N . ASP A 1 103 ? 6.291 -8.350 -20.552 1.00 89.25 103 ASP A N 1
ATOM 782 C CA . ASP A 1 103 ? 5.600 -7.703 -19.426 1.00 89.25 103 ASP A CA 1
ATOM 783 C C . ASP A 1 103 ? 4.142 -7.361 -19.749 1.00 89.25 103 ASP A C 1
ATOM 785 O O . ASP A 1 103 ? 3.416 -6.798 -18.929 1.00 89.25 103 ASP A O 1
ATOM 789 N N . ARG A 1 104 ? 3.706 -7.632 -20.983 1.00 88.19 104 ARG A N 1
ATOM 790 C CA . ARG A 1 104 ? 2.390 -7.259 -21.496 1.00 88.19 104 ARG A CA 1
ATOM 791 C C . ARG A 1 104 ? 1.356 -8.290 -21.078 1.00 88.19 104 ARG A C 1
ATOM 793 O O . ARG A 1 104 ? 1.373 -9.432 -21.525 1.00 88.19 104 ARG A O 1
ATOM 800 N N . HIS A 1 105 ? 0.373 -7.831 -20.320 1.00 87.25 105 HIS A N 1
ATOM 801 C CA . HIS A 1 105 ? -0.753 -8.635 -19.868 1.00 87.25 105 HIS A CA 1
ATOM 802 C C . HIS A 1 105 ? -2.037 -8.262 -20.588 1.00 87.25 105 HIS A C 1
ATOM 804 O O . HIS A 1 105 ? -2.292 -7.093 -20.888 1.00 87.25 105 HIS A O 1
ATOM 810 N N . HIS A 1 106 ? -2.890 -9.262 -20.805 1.00 80.25 106 HIS A N 1
ATOM 811 C CA . HIS A 1 106 ? -4.290 -9.048 -21.152 1.00 80.25 106 HIS A CA 1
ATOM 812 C C . HIS A 1 106 ? -5.123 -9.079 -19.868 1.00 80.25 106 HIS A C 1
ATOM 814 O O . HIS A 1 106 ? -5.696 -10.107 -19.507 1.00 80.25 106 HIS A O 1
ATOM 820 N N . SER A 1 107 ? -5.179 -7.948 -19.168 1.00 67.38 107 SER A N 1
ATOM 821 C CA . SER A 1 107 ? -6.068 -7.772 -18.025 1.00 67.38 107 SER A CA 1
ATOM 822 C C . SER A 1 107 ? -7.103 -6.702 -18.346 1.00 67.38 107 SER A C 1
ATOM 824 O O . SER A 1 107 ? -6.772 -5.541 -18.566 1.00 67.38 107 SER A O 1
ATOM 826 N N . THR A 1 108 ? -8.375 -7.102 -18.389 1.00 59.88 108 THR A N 1
ATOM 827 C CA . THR A 1 108 ? -9.525 -6.181 -18.343 1.00 59.88 108 THR A CA 1
ATOM 828 C C . THR A 1 108 ? -10.025 -5.989 -16.914 1.00 59.88 108 THR A C 1
ATOM 830 O O . THR A 1 108 ? -11.049 -5.342 -16.698 1.00 59.88 108 THR A O 1
ATOM 833 N N . ALA A 1 109 ? -9.375 -6.637 -15.945 1.00 54.25 109 ALA A N 1
ATOM 834 C CA . ALA A 1 109 ? -9.780 -6.589 -14.559 1.00 54.25 109 ALA A CA 1
ATOM 835 C C . ALA A 1 109 ? -9.576 -5.169 -14.035 1.00 54.25 109 ALA A C 1
ATOM 837 O O . ALA A 1 109 ? -8.460 -4.659 -14.151 1.00 54.25 109 ALA A O 1
ATOM 838 N N . PRO A 1 110 ? -10.600 -4.549 -13.418 1.00 50.88 110 PRO A N 1
ATOM 839 C CA . PRO A 1 110 ? -10.366 -3.369 -12.608 1.00 50.88 110 PRO A CA 1
ATOM 840 C C . PRO A 1 110 ? -9.335 -3.725 -11.538 1.00 50.88 110 PRO A C 1
ATOM 842 O O . PRO A 1 110 ? -8.294 -3.091 -11.481 1.00 50.88 110 PRO A O 1
ATOM 845 N N . PHE A 1 111 ? -9.566 -4.809 -10.786 1.00 51.81 111 PHE A N 1
ATOM 846 C CA . PHE A 1 111 ? -8.706 -5.269 -9.702 1.00 51.81 111 PHE A CA 1
ATOM 847 C C . PHE A 1 111 ? -9.076 -6.727 -9.321 1.00 51.81 111 PHE A C 1
ATOM 849 O O . PHE A 1 111 ? -10.041 -6.938 -8.595 1.00 51.81 111 PHE A O 1
ATOM 856 N N . PHE A 1 112 ? -8.358 -7.757 -9.799 1.00 42.66 112 PHE A N 1
ATOM 857 C CA . PHE A 1 112 ? -8.373 -9.087 -9.152 1.00 42.66 112 PHE A CA 1
ATOM 858 C C . PHE A 1 112 ? -7.124 -9.253 -8.281 1.00 42.66 112 PHE A C 1
ATOM 860 O O . PHE A 1 112 ? -6.019 -9.094 -8.797 1.00 42.66 112 PHE A O 1
ATOM 867 N N . LYS A 1 113 ? -7.295 -9.570 -6.985 1.00 49.25 113 LYS A N 1
ATOM 868 C CA . LYS A 1 113 ? -6.191 -9.872 -6.056 1.00 49.25 113 LYS A CA 1
ATOM 869 C C . LYS A 1 113 ? -5.256 -10.906 -6.709 1.00 49.25 113 LYS A C 1
ATOM 871 O O . LYS A 1 113 ? -5.671 -12.039 -6.947 1.00 49.25 113 LYS A O 1
ATOM 876 N N . SER A 1 114 ? -4.025 -10.522 -7.041 1.00 53.03 114 SER A N 1
ATOM 877 C CA . SER A 1 114 ? -2.998 -11.466 -7.482 1.00 53.03 114 SER A CA 1
ATOM 878 C C . SER A 1 114 ? -2.243 -11.963 -6.255 1.00 53.03 114 SER A C 1
ATOM 880 O O . SER A 1 114 ? -1.590 -11.176 -5.575 1.00 53.03 114 SER A O 1
ATOM 882 N N . GLY A 1 115 ? -2.341 -13.261 -5.976 1.00 63.50 115 GLY A N 1
ATOM 883 C CA . GLY A 1 115 ? -1.619 -13.917 -4.887 1.00 63.50 115 GLY A CA 1
ATOM 884 C C . GLY A 1 115 ? -2.520 -14.358 -3.736 1.00 63.50 115 GLY A C 1
ATOM 885 O O . GLY A 1 115 ? -3.469 -13.674 -3.357 1.00 63.50 115 GLY A O 1
ATOM 886 N N . THR A 1 116 ? -2.218 -15.537 -3.200 1.00 77.50 116 THR A N 1
ATOM 887 C CA . THR A 1 116 ? -2.725 -16.013 -1.912 1.00 77.50 116 THR A CA 1
ATOM 888 C C . THR A 1 116 ? -1.579 -15.861 -0.927 1.00 77.50 116 THR A C 1
ATOM 890 O O . THR A 1 116 ? -0.514 -16.433 -1.147 1.00 77.50 116 THR A O 1
ATOM 893 N N . PHE A 1 117 ? -1.786 -15.060 0.111 1.00 90.00 117 PHE A N 1
ATOM 894 C CA . PHE A 1 117 ? -0.795 -14.790 1.147 1.00 90.00 117 PHE A CA 1
ATOM 895 C C . PHE A 1 117 ? -1.282 -15.413 2.453 1.00 90.00 117 PHE A C 1
ATOM 897 O O . PHE A 1 117 ? -2.487 -15.455 2.695 1.00 90.00 117 PHE A O 1
ATOM 904 N N . THR A 1 118 ? -0.357 -15.913 3.263 1.00 94.25 118 THR A N 1
ATOM 905 C CA . THR A 1 118 ? -0.619 -16.446 4.608 1.00 94.25 118 THR A CA 1
ATOM 906 C C . THR A 1 118 ? -0.191 -15.423 5.648 1.00 94.25 118 THR A C 1
ATOM 908 O O . THR A 1 118 ? 0.776 -14.707 5.415 1.00 94.25 118 THR A O 1
ATOM 911 N N . ASN A 1 119 ? -0.857 -15.383 6.800 1.00 95.81 119 ASN A N 1
ATOM 912 C CA . ASN A 1 119 ? -0.571 -14.448 7.895 1.00 95.81 119 ASN A CA 1
ATOM 913 C C . ASN A 1 119 ? -0.507 -12.975 7.445 1.00 95.81 119 ASN A C 1
ATOM 915 O O . ASN A 1 119 ? 0.381 -12.207 7.830 1.00 95.81 119 ASN A O 1
ATOM 919 N N . ARG A 1 120 ? -1.442 -12.587 6.581 1.00 95.38 120 ARG A N 1
ATOM 920 C CA . ARG A 1 120 ? -1.576 -11.239 6.036 1.00 95.38 120 ARG A CA 1
ATOM 921 C C . ARG A 1 120 ? -2.837 -10.594 6.590 1.00 95.38 120 ARG A C 1
ATOM 923 O O . ARG A 1 120 ? -3.910 -11.177 6.528 1.00 95.38 120 ARG A O 1
ATOM 930 N N . LEU A 1 121 ? -2.715 -9.359 7.057 1.00 96.12 121 LEU A N 1
ATOM 931 C CA . LEU A 1 121 ? -3.826 -8.516 7.476 1.00 96.12 121 LEU A CA 1
ATOM 932 C C . LEU A 1 121 ? -3.909 -7.299 6.547 1.00 96.12 121 LEU A C 1
ATOM 934 O O . LEU A 1 121 ? -2.982 -6.490 6.487 1.00 96.12 121 LEU A O 1
ATOM 938 N N . ASP A 1 122 ? -5.015 -7.174 5.817 1.00 95.75 122 ASP A N 1
ATOM 939 C CA . ASP A 1 122 ? -5.333 -6.001 4.993 1.00 95.75 122 ASP A CA 1
ATOM 940 C C . ASP A 1 122 ? -6.310 -5.113 5.762 1.00 95.75 122 ASP A C 1
ATOM 942 O O . ASP A 1 122 ? -7.417 -5.538 6.098 1.00 95.75 122 ASP A O 1
ATOM 946 N N . VAL A 1 123 ? -5.877 -3.896 6.089 1.00 97.12 123 VAL A N 1
ATOM 947 C CA . VAL A 1 123 ? -6.648 -2.961 6.910 1.00 97.12 123 VAL A CA 1
ATOM 948 C C . VAL A 1 123 ? -6.985 -1.739 6.084 1.00 97.12 123 VAL A C 1
ATOM 950 O O . VAL A 1 123 ? -6.101 -1.048 5.578 1.00 97.12 123 VAL A O 1
ATOM 953 N N . ARG A 1 124 ? -8.277 -1.443 5.984 1.00 95.81 124 ARG A N 1
ATOM 954 C CA . ARG A 1 124 ? -8.791 -0.321 5.195 1.00 95.81 124 ARG A CA 1
ATOM 955 C C . ARG A 1 124 ? -9.611 0.584 6.075 1.00 95.81 124 ARG A C 1
ATOM 957 O O . ARG A 1 124 ? -10.446 0.100 6.833 1.00 95.81 124 ARG A O 1
ATOM 964 N N . VAL A 1 125 ? -9.426 1.887 5.940 1.00 95.50 125 VAL A N 1
ATOM 965 C CA . VAL A 1 125 ? -10.250 2.883 6.617 1.00 95.50 125 VAL A CA 1
ATOM 966 C C . VAL A 1 125 ? -11.058 3.669 5.598 1.00 95.50 125 VAL A C 1
ATOM 968 O O . VAL A 1 125 ? -10.541 4.102 4.569 1.00 95.50 125 VAL A O 1
ATOM 971 N N . THR A 1 126 ? -12.341 3.861 5.885 1.00 94.81 126 THR A N 1
ATOM 972 C CA . THR A 1 126 ? -13.247 4.673 5.064 1.00 94.81 126 THR A CA 1
ATOM 973 C C . THR A 1 126 ? -14.073 5.599 5.945 1.00 94.81 126 THR A C 1
ATOM 975 O O . THR A 1 126 ? -14.538 5.179 7.004 1.00 94.81 126 THR A O 1
ATOM 978 N N . GLY A 1 127 ? -14.304 6.830 5.502 1.00 94.00 127 GLY A N 1
ATOM 979 C CA . GLY A 1 127 ? -15.178 7.795 6.173 1.00 94.00 127 GLY A CA 1
ATOM 980 C C . GLY A 1 127 ? -14.998 9.194 5.597 1.00 94.00 127 GLY A C 1
ATOM 981 O O . GLY A 1 127 ? -13.959 9.484 5.009 1.00 94.00 127 GLY A O 1
ATOM 982 N N . ASN A 1 128 ? -16.012 10.053 5.733 1.00 92.00 128 ASN A N 1
ATOM 983 C CA . ASN A 1 128 ? -15.986 11.436 5.233 1.00 92.00 128 ASN A CA 1
ATOM 984 C C . ASN A 1 128 ? -15.536 11.561 3.756 1.00 92.00 128 ASN A C 1
ATOM 986 O O . ASN A 1 128 ? -14.619 12.317 3.440 1.00 92.00 128 ASN A O 1
ATOM 990 N N . ASP A 1 129 ? -16.133 10.762 2.861 1.00 89.31 129 ASP A N 1
ATOM 991 C CA . ASP A 1 129 ? -15.778 10.693 1.431 1.00 89.31 129 ASP A CA 1
ATOM 992 C C . ASP A 1 129 ? -14.278 10.483 1.166 1.00 89.31 129 ASP A C 1
ATOM 994 O O . ASP A 1 129 ? -13.755 10.897 0.129 1.00 89.31 129 ASP A O 1
ATOM 998 N N . SER A 1 130 ? -13.601 9.818 2.105 1.00 90.44 130 SER A N 1
ATOM 999 C CA . SER A 1 130 ? -12.172 9.548 2.114 1.00 90.44 130 SER A CA 1
ATOM 1000 C C . SER A 1 130 ? -11.874 8.086 2.443 1.00 90.44 130 SER A C 1
ATOM 1002 O O . SER A 1 130 ? -12.638 7.422 3.154 1.00 90.44 130 SER A O 1
ATOM 1004 N N . ARG A 1 131 ? -10.775 7.562 1.891 1.00 91.75 131 ARG A N 1
ATOM 1005 C CA . ARG A 1 131 ? -10.255 6.237 2.236 1.00 91.75 131 ARG A CA 1
ATOM 1006 C C . ARG A 1 131 ? -8.735 6.148 2.150 1.00 91.75 131 ARG A C 1
ATOM 1008 O O . ARG A 1 131 ? -8.099 6.940 1.456 1.00 91.75 131 ARG A O 1
ATOM 1015 N N . ASP A 1 132 ? -8.179 5.185 2.874 1.00 94.50 132 ASP A N 1
ATOM 1016 C CA . ASP A 1 132 ? -6.773 4.768 2.831 1.00 94.50 132 ASP A CA 1
ATOM 1017 C C . ASP A 1 132 ? -6.658 3.321 3.336 1.00 94.50 132 ASP A C 1
ATOM 1019 O O . ASP A 1 132 ? -7.574 2.817 3.995 1.00 94.50 132 ASP A O 1
ATOM 1023 N N . GLY A 1 133 ? -5.540 2.664 3.056 1.00 94.62 133 GLY A N 1
ATOM 1024 C CA . GLY A 1 133 ? -5.328 1.270 3.413 1.00 94.62 133 GLY A CA 1
ATOM 1025 C C . GLY A 1 133 ? -3.860 0.919 3.589 1.00 94.62 133 GLY A C 1
ATOM 1026 O O . GLY A 1 133 ? -2.960 1.544 3.024 1.00 94.62 133 GLY A O 1
ATOM 1027 N N . LEU A 1 134 ? -3.624 -0.113 4.388 1.00 97.00 134 LEU A N 1
ATOM 1028 C CA . LEU A 1 134 ? -2.299 -0.647 4.672 1.00 97.00 134 LEU A CA 1
ATOM 1029 C C . LEU A 1 134 ? -2.325 -2.171 4.744 1.00 97.00 134 LEU A C 1
ATOM 1031 O O . LEU A 1 134 ? -3.383 -2.780 4.912 1.00 97.00 134 LEU A O 1
ATOM 1035 N N . LEU A 1 135 ? -1.145 -2.778 4.647 1.00 97.12 135 LEU A N 1
ATOM 1036 C CA . LEU A 1 135 ? -0.939 -4.205 4.865 1.00 97.12 135 LEU A CA 1
ATOM 1037 C C . LEU A 1 135 ? 0.040 -4.442 6.009 1.00 97.12 135 LEU A C 1
ATOM 1039 O O . LEU A 1 135 ? 1.087 -3.799 6.079 1.00 97.12 135 LEU A O 1
ATOM 1043 N N . VAL A 1 136 ? -0.267 -5.434 6.837 1.00 97.25 136 VAL A N 1
ATOM 1044 C CA . VAL A 1 136 ? 0.691 -6.075 7.743 1.00 97.25 136 VAL A CA 1
ATOM 1045 C C . VAL A 1 136 ? 0.844 -7.518 7.286 1.00 97.25 136 VAL A C 1
ATOM 1047 O O . VAL A 1 136 ? -0.158 -8.210 7.108 1.00 97.25 136 VAL A O 1
ATOM 1050 N N . HIS A 1 137 ? 2.068 -7.982 7.057 1.00 96.94 137 HIS A N 1
ATOM 1051 C CA . HIS A 1 137 ? 2.302 -9.326 6.534 1.00 96.94 137 HIS A CA 1
ATOM 1052 C C . HIS A 1 137 ? 3.422 -10.025 7.294 1.00 96.94 137 HIS A C 1
ATOM 1054 O O . HIS A 1 137 ? 4.553 -9.547 7.326 1.00 96.94 137 HIS A O 1
ATOM 1060 N N . PHE A 1 138 ? 3.096 -11.171 7.887 1.00 96.38 138 PHE A N 1
ATOM 1061 C CA . PHE A 1 138 ? 4.041 -11.998 8.622 1.00 96.38 138 PHE A CA 1
ATOM 1062 C C . PHE A 1 138 ? 4.525 -13.157 7.752 1.00 96.38 138 PHE A C 1
ATOM 1064 O O . PHE A 1 138 ? 3.750 -14.052 7.419 1.00 96.38 138 PHE A O 1
ATOM 1071 N N . TYR A 1 139 ? 5.809 -13.197 7.405 1.00 94.81 139 TYR A N 1
ATOM 1072 C CA . TYR A 1 139 ? 6.344 -14.296 6.596 1.00 94.81 139 TYR A CA 1
ATOM 1073 C C . TYR A 1 139 ? 7.770 -14.690 6.984 1.00 94.81 139 TYR A C 1
ATOM 1075 O O . TYR A 1 139 ? 8.461 -14.013 7.749 1.00 94.81 139 TYR A O 1
ATOM 1083 N N . GLU A 1 140 ? 8.183 -15.860 6.500 1.00 93.81 140 GLU A N 1
ATOM 1084 C CA . GLU A 1 140 ? 9.501 -16.422 6.776 1.00 93.81 140 GLU A CA 1
ATOM 1085 C C . GLU A 1 140 ? 10.597 -15.608 6.082 1.00 93.81 140 GLU A C 1
ATOM 1087 O O . GLU A 1 140 ? 10.544 -15.378 4.874 1.00 93.81 140 GLU A O 1
ATOM 1092 N N . GLY A 1 141 ? 11.616 -15.208 6.840 1.00 91.25 141 GLY A N 1
ATOM 1093 C CA . GLY A 1 141 ? 12.735 -14.421 6.324 1.00 91.25 141 GLY A CA 1
ATOM 1094 C C . GLY A 1 141 ? 12.503 -12.910 6.267 1.00 91.25 141 GLY A C 1
ATOM 1095 O O . GLY A 1 141 ? 13.436 -12.212 5.880 1.00 91.25 141 GLY A O 1
ATOM 1096 N N . ALA A 1 142 ? 11.332 -12.407 6.677 1.00 93.50 142 ALA A N 1
ATOM 1097 C CA . ALA A 1 142 ? 11.131 -10.972 6.857 1.00 93.50 142 ALA A CA 1
ATOM 1098 C C . ALA A 1 142 ? 12.065 -10.409 7.945 1.00 93.50 142 ALA A C 1
ATOM 1100 O O . ALA A 1 142 ? 12.377 -11.093 8.929 1.00 93.50 142 ALA A O 1
ATOM 1101 N N . LEU A 1 143 ? 12.510 -9.165 7.782 1.00 92.25 143 LEU A N 1
ATOM 1102 C CA . LEU A 1 143 ? 13.379 -8.481 8.741 1.00 92.25 143 LEU A CA 1
ATOM 1103 C C . LEU A 1 143 ? 12.591 -7.933 9.941 1.00 92.25 143 LEU A C 1
ATOM 1105 O O . LEU A 1 143 ? 11.464 -7.478 9.816 1.00 92.25 143 LEU A O 1
ATOM 1109 N N . SER A 1 144 ? 13.211 -7.897 11.127 1.00 86.56 144 SER A N 1
ATOM 1110 C CA . SER A 1 144 ? 12.624 -7.254 12.324 1.00 86.56 144 SER A CA 1
ATOM 1111 C C . SER A 1 144 ? 12.609 -5.717 12.263 1.00 86.56 144 SER A C 1
ATOM 1113 O O . SER A 1 144 ? 12.151 -5.063 13.193 1.00 86.56 144 SER A O 1
ATOM 1115 N N . GLY A 1 145 ? 13.158 -5.132 11.203 1.00 88.69 145 GLY A N 1
ATOM 1116 C CA . GLY A 1 145 ? 13.166 -3.699 10.934 1.00 88.69 145 GLY A CA 1
ATOM 1117 C C . GLY A 1 145 ? 13.085 -3.469 9.429 1.00 88.69 145 GLY A C 1
ATOM 1118 O O . GLY A 1 145 ? 12.914 -4.422 8.681 1.00 88.69 145 GLY A O 1
ATOM 1119 N N . TYR A 1 146 ? 13.256 -2.224 8.984 1.00 92.75 146 TYR A N 1
ATOM 1120 C CA . TYR A 1 146 ? 13.013 -1.858 7.586 1.00 92.75 146 TYR A CA 1
ATOM 1121 C C . TYR A 1 146 ? 13.795 -2.713 6.568 1.00 92.75 146 TYR A C 1
ATOM 1123 O O . TYR A 1 146 ? 15.031 -2.663 6.515 1.00 92.75 146 TYR A O 1
ATOM 1131 N N . GLY A 1 147 ? 13.067 -3.430 5.713 1.00 93.94 147 GLY A N 1
ATOM 1132 C CA . GLY A 1 147 ? 13.560 -4.144 4.542 1.00 93.94 147 GLY A CA 1
ATOM 1133 C C . GLY A 1 147 ? 13.151 -3.440 3.252 1.00 93.94 147 GLY A C 1
ATOM 1134 O O . GLY A 1 147 ? 11.973 -3.311 2.937 1.00 93.94 147 GLY A O 1
ATOM 1135 N N . SER A 1 148 ? 14.118 -3.006 2.439 1.00 91.25 148 SER A N 1
ATOM 1136 C CA . SER A 1 148 ? 13.832 -2.154 1.274 1.00 91.25 148 SER A CA 1
ATOM 1137 C C . SER A 1 148 ? 12.947 -2.804 0.203 1.00 91.25 148 SER A C 1
ATOM 1139 O O . SER A 1 148 ? 12.294 -2.072 -0.533 1.00 91.25 148 SER A O 1
ATOM 1141 N N . ASN A 1 149 ? 12.900 -4.136 0.126 1.00 92.88 149 ASN A N 1
ATOM 1142 C CA . ASN A 1 149 ? 12.035 -4.897 -0.791 1.00 92.88 149 ASN A CA 1
ATOM 1143 C C . ASN A 1 149 ? 10.832 -5.550 -0.088 1.00 92.88 149 ASN A C 1
ATOM 1145 O O . ASN A 1 149 ? 10.013 -6.200 -0.726 1.00 92.88 149 ASN A O 1
ATOM 1149 N N . GLU A 1 150 ? 10.742 -5.397 1.227 1.00 94.38 150 GLU A N 1
ATOM 1150 C CA . GLU A 1 150 ? 9.777 -6.079 2.093 1.00 94.38 150 GLU A CA 1
ATOM 1151 C C . GLU A 1 150 ? 8.712 -5.089 2.568 1.00 94.38 150 GLU A C 1
ATOM 1153 O O . GLU A 1 150 ? 7.510 -5.347 2.482 1.00 94.38 150 GLU A O 1
ATOM 1158 N N . ASP A 1 151 ? 9.180 -3.908 2.965 1.00 95.94 151 ASP A N 1
ATOM 1159 C CA . ASP A 1 151 ? 8.381 -2.787 3.414 1.00 95.94 151 ASP A CA 1
ATOM 1160 C C . ASP A 1 151 ? 8.161 -1.762 2.308 1.00 95.94 151 ASP A C 1
ATOM 1162 O O . ASP A 1 151 ? 9.028 -1.467 1.469 1.00 95.94 151 ASP A O 1
ATOM 1166 N N . VAL A 1 152 ? 6.999 -1.120 2.360 1.00 95.81 152 VAL A N 1
ATOM 1167 C CA . VAL A 1 152 ? 6.660 -0.015 1.468 1.00 95.81 152 VAL A CA 1
ATOM 1168 C C . VAL A 1 152 ? 6.293 1.201 2.301 1.00 95.81 152 VAL A C 1
ATOM 1170 O O . VAL A 1 152 ? 5.264 1.214 2.974 1.00 95.81 152 VAL A O 1
ATOM 1173 N N . GLU A 1 153 ? 7.141 2.230 2.248 1.00 95.12 153 GLU A N 1
ATOM 1174 C CA . GLU A 1 153 ? 6.943 3.471 2.997 1.00 95.12 153 GLU A CA 1
ATOM 1175 C C . GLU A 1 153 ? 5.645 4.179 2.584 1.00 95.12 153 GLU A C 1
ATOM 1177 O O . GLU A 1 153 ? 5.275 4.237 1.410 1.00 95.12 153 GLU A O 1
ATOM 1182 N N . LYS A 1 154 ? 4.948 4.780 3.550 1.00 95.38 154 LYS A N 1
ATOM 1183 C CA . LYS A 1 154 ? 3.737 5.552 3.283 1.00 95.38 154 LYS A CA 1
ATOM 1184 C C . LYS A 1 154 ? 4.094 6.815 2.513 1.00 95.38 154 LYS A C 1
ATOM 1186 O O . LYS A 1 154 ? 4.665 7.762 3.060 1.00 95.38 154 LYS A O 1
ATOM 1191 N N . LYS A 1 155 ? 3.633 6.894 1.267 1.00 92.94 155 LYS A N 1
ATOM 1192 C CA . LYS A 1 155 ? 3.540 8.176 0.567 1.00 92.94 155 LYS A CA 1
ATOM 1193 C C . LYS A 1 155 ? 2.329 8.942 1.071 1.00 92.94 155 LYS A C 1
ATOM 1195 O O . LYS A 1 155 ? 1.184 8.541 0.855 1.00 92.94 155 LYS A O 1
ATOM 1200 N N . MET A 1 156 ? 2.593 10.060 1.740 1.00 92.88 156 MET A N 1
ATOM 1201 C CA . MET A 1 156 ? 1.542 10.977 2.163 1.00 92.88 156 MET A CA 1
ATOM 1202 C C . MET A 1 156 ? 0.867 11.569 0.924 1.00 92.88 156 MET A C 1
ATOM 1204 O O . MET A 1 156 ? 1.546 12.052 0.014 1.00 92.88 156 MET A O 1
ATOM 1208 N N . SER A 1 157 ? -0.465 11.531 0.880 1.00 92.19 157 SER A N 1
ATOM 1209 C CA . SER A 1 157 ? -1.213 12.233 -0.169 1.00 92.19 157 SER A CA 1
ATOM 1210 C C . SER A 1 157 ? -0.881 13.730 -0.207 1.00 92.19 157 SER A C 1
ATOM 1212 O O . SER A 1 157 ? -0.662 14.361 0.826 1.00 92.19 157 SER A O 1
ATOM 1214 N N . TYR A 1 158 ? -0.900 14.299 -1.413 1.00 88.69 158 TYR A N 1
ATOM 1215 C CA . TYR A 1 158 ? -0.833 15.744 -1.640 1.00 88.69 158 TYR A CA 1
ATOM 1216 C C . TYR A 1 158 ? -2.158 16.462 -1.363 1.00 88.69 158 TYR A C 1
ATOM 1218 O O . TYR A 1 158 ? -2.195 17.692 -1.323 1.00 88.69 158 TYR A O 1
ATOM 1226 N N . SER A 1 159 ? -3.246 15.715 -1.197 1.00 89.81 159 SER A N 1
ATOM 1227 C CA . SER A 1 159 ? -4.542 16.272 -0.843 1.00 89.81 159 SER A CA 1
ATOM 1228 C C . SER A 1 159 ? -4.645 16.496 0.659 1.00 89.81 159 SER A C 1
ATOM 1230 O O . SER A 1 159 ? -4.487 15.568 1.450 1.00 89.81 159 SER A O 1
ATOM 1232 N N . SER A 1 160 ? -4.959 17.729 1.058 1.00 87.81 160 SER A N 1
ATOM 1233 C CA . SER A 1 160 ? -5.142 18.096 2.466 1.00 87.81 160 SER A CA 1
ATOM 1234 C C . SER A 1 160 ? -6.409 17.511 3.092 1.00 87.81 160 SER A C 1
ATOM 1236 O O . SER A 1 160 ? -6.574 17.592 4.304 1.00 87.81 160 SER A O 1
ATOM 1238 N N . THR A 1 161 ? -7.321 16.971 2.281 1.00 89.38 161 THR A N 1
ATOM 1239 C CA . THR A 1 161 ? -8.571 16.355 2.750 1.00 89.38 161 THR A CA 1
ATOM 1240 C C . THR A 1 161 ? -8.507 14.832 2.776 1.00 89.38 161 THR A C 1
ATOM 1242 O O . THR A 1 161 ? -9.480 14.192 3.161 1.00 89.38 161 THR A O 1
ATOM 1245 N N . ALA A 1 162 ? -7.395 14.239 2.336 1.00 92.12 162 ALA A N 1
ATOM 1246 C CA . ALA A 1 162 ? -7.237 12.795 2.346 1.00 92.12 162 ALA A CA 1
ATOM 1247 C C . ALA A 1 162 ? -6.994 12.291 3.772 1.00 92.12 162 ALA A C 1
ATOM 1249 O O . ALA A 1 162 ? -6.128 12.790 4.495 1.00 92.12 162 ALA A O 1
ATOM 1250 N N . THR A 1 163 ? -7.731 11.250 4.138 1.00 93.25 163 THR A N 1
ATOM 1251 C CA . THR A 1 163 ? -7.409 10.381 5.270 1.00 93.25 163 THR A CA 1
ATOM 1252 C C . THR A 1 163 ? -6.055 9.750 5.010 1.00 93.25 163 THR A C 1
ATOM 1254 O O . THR A 1 163 ? -5.772 9.334 3.889 1.00 93.25 163 THR A O 1
ATOM 1257 N N . GLN A 1 164 ? -5.216 9.685 6.038 1.00 95.06 164 GLN A N 1
ATOM 1258 C CA . GLN A 1 164 ? -3.925 9.017 5.947 1.00 95.06 164 GLN A CA 1
ATOM 1259 C C . GLN A 1 164 ? -3.878 7.920 6.991 1.00 95.06 164 GLN A C 1
ATOM 1261 O O . GLN A 1 164 ? -4.179 8.166 8.161 1.00 95.06 164 GLN A O 1
ATOM 1266 N N . PHE A 1 165 ? -3.472 6.736 6.560 1.00 96.19 165 PHE A N 1
ATOM 1267 C CA . PHE A 1 165 ? -3.423 5.552 7.398 1.00 96.19 165 PHE A CA 1
ATOM 1268 C C . PHE A 1 165 ? -2.113 4.802 7.158 1.00 96.19 165 PHE A C 1
ATOM 1270 O O . PHE A 1 165 ? -1.685 4.646 6.014 1.00 96.19 165 PHE A O 1
ATOM 1277 N N . TRP A 1 166 ? -1.418 4.425 8.228 1.00 97.88 166 TRP A N 1
ATOM 1278 C CA . TRP A 1 166 ? -0.126 3.736 8.150 1.00 97.88 166 TRP A CA 1
ATOM 1279 C C . TRP A 1 166 ? 0.140 2.924 9.412 1.00 97.88 166 TRP A C 1
ATOM 1281 O O . TRP A 1 166 ? -0.484 3.152 10.446 1.00 97.88 166 TRP A O 1
ATOM 1291 N N . THR A 1 167 ? 1.110 2.014 9.349 1.00 97.31 167 THR A N 1
ATOM 1292 C CA . THR A 1 167 ? 1.741 1.477 10.560 1.00 97.31 167 THR A CA 1
ATOM 1293 C C . THR A 1 167 ? 3.053 2.195 10.827 1.00 97.31 167 THR A C 1
ATOM 1295 O O . THR A 1 167 ? 3.728 2.617 9.885 1.00 97.31 167 THR A O 1
ATOM 1298 N N . ALA A 1 168 ? 3.450 2.323 12.088 1.00 93.44 168 ALA A N 1
ATOM 1299 C CA . ALA A 1 168 ? 4.736 2.918 12.449 1.00 93.44 168 ALA A CA 1
ATOM 1300 C C . ALA A 1 168 ? 5.745 1.843 12.876 1.00 93.44 168 ALA A C 1
ATOM 1302 O O . ALA A 1 168 ? 5.443 1.020 13.739 1.00 93.44 168 ALA A O 1
ATOM 1303 N N . LEU A 1 169 ? 6.947 1.877 12.293 1.00 90.12 169 LEU A N 1
ATOM 1304 C CA . LEU A 1 169 ? 8.105 1.147 12.822 1.00 90.12 169 LEU A CA 1
ATOM 1305 C C . LEU A 1 169 ? 8.670 1.873 14.057 1.00 90.12 169 LEU A C 1
ATOM 1307 O O . LEU A 1 169 ? 8.368 3.046 14.287 1.00 90.12 169 LEU A O 1
ATOM 1311 N N . GLU A 1 170 ? 9.541 1.212 14.827 1.00 83.31 170 GLU A N 1
ATOM 1312 C CA . GLU A 1 170 ? 10.111 1.753 16.079 1.00 83.31 170 GLU A CA 1
ATOM 1313 C C . GLU A 1 170 ? 10.801 3.122 15.921 1.00 83.31 170 GLU A C 1
ATOM 1315 O O . GLU A 1 170 ? 10.830 3.935 16.843 1.00 83.31 170 GLU A O 1
ATOM 1320 N N . ASN A 1 171 ? 11.341 3.413 14.737 1.00 85.19 171 ASN A N 1
ATOM 1321 C CA . ASN A 1 171 ? 11.998 4.680 14.413 1.00 85.19 171 ASN A CA 1
ATOM 1322 C C . ASN A 1 171 ? 11.045 5.750 13.836 1.00 85.19 171 ASN A C 1
ATOM 1324 O O . ASN A 1 171 ? 11.510 6.753 13.292 1.00 85.19 171 ASN A O 1
ATOM 1328 N N . ASN A 1 172 ? 9.728 5.556 13.956 1.00 86.44 172 ASN A N 1
ATOM 1329 C CA . ASN A 1 172 ? 8.659 6.386 13.387 1.00 86.44 172 ASN A CA 1
ATOM 1330 C C . ASN A 1 172 ? 8.596 6.415 11.850 1.00 86.44 172 ASN A C 1
ATOM 1332 O O . ASN A 1 172 ? 7.904 7.270 11.285 1.00 86.44 172 ASN A O 1
ATOM 1336 N N . GLN A 1 173 ? 9.281 5.504 11.148 1.00 92.06 173 GLN A N 1
ATOM 1337 C CA . GLN A 1 173 ? 9.042 5.341 9.716 1.00 92.06 173 GLN A CA 1
ATOM 1338 C C . GLN A 1 173 ? 7.610 4.842 9.486 1.00 92.06 173 GLN A C 1
ATOM 1340 O O . GLN A 1 173 ? 7.143 3.902 10.132 1.00 92.06 173 GLN A O 1
ATOM 1345 N N . LYS A 1 174 ? 6.907 5.503 8.564 1.00 95.75 174 LYS A N 1
ATOM 1346 C CA . LYS A 1 174 ? 5.500 5.244 8.248 1.00 95.75 174 LYS A CA 1
ATOM 1347 C C . LYS A 1 174 ? 5.406 4.235 7.117 1.00 95.75 174 LYS A C 1
ATOM 1349 O O . LYS A 1 174 ? 6.020 4.466 6.079 1.00 95.75 174 LYS A O 1
ATOM 1354 N N . MET A 1 175 ? 4.603 3.192 7.271 1.00 97.00 175 MET A N 1
ATOM 1355 C CA . MET A 1 175 ? 4.491 2.104 6.300 1.00 97.00 175 MET A CA 1
ATOM 1356 C C . MET A 1 175 ? 3.072 1.958 5.755 1.00 97.00 175 MET A C 1
ATOM 1358 O O . MET A 1 175 ? 2.098 1.946 6.505 1.00 97.00 175 MET A O 1
ATOM 1362 N N . SER A 1 176 ? 2.983 1.823 4.433 1.00 97.12 176 SER A N 1
ATOM 1363 C CA . SER A 1 176 ? 1.815 1.305 3.713 1.00 97.12 176 SER A CA 1
ATOM 1364 C C . SER A 1 176 ? 1.808 -0.224 3.685 1.00 97.12 176 SER A C 1
ATOM 1366 O O . SER A 1 176 ? 0.742 -0.828 3.711 1.00 97.12 176 SER A O 1
ATOM 1368 N N . ILE A 1 177 ? 2.981 -0.855 3.630 1.00 97.69 177 ILE A N 1
ATOM 1369 C CA . ILE A 1 177 ? 3.152 -2.304 3.780 1.00 97.69 177 ILE A CA 1
ATOM 1370 C C . ILE A 1 177 ? 4.233 -2.510 4.831 1.00 97.69 177 ILE A C 1
ATOM 1372 O O . ILE A 1 177 ? 5.337 -1.997 4.653 1.00 97.69 177 ILE A O 1
ATOM 1376 N N . ASN A 1 178 ? 3.890 -3.220 5.899 1.00 97.44 178 ASN A N 1
ATOM 1377 C CA . ASN A 1 178 ? 4.779 -3.567 7.000 1.00 97.44 178 ASN A CA 1
ATOM 1378 C C . ASN A 1 178 ? 4.985 -5.081 7.021 1.00 97.44 178 ASN A C 1
ATOM 1380 O O . ASN A 1 178 ? 4.047 -5.839 7.302 1.00 97.44 178 ASN A O 1
ATOM 1384 N N . ALA A 1 179 ? 6.188 -5.504 6.660 1.00 96.44 179 ALA A N 1
ATOM 1385 C CA . ALA A 1 179 ? 6.606 -6.893 6.683 1.00 96.44 179 ALA A CA 1
ATOM 1386 C C . ALA A 1 179 ? 7.229 -7.220 8.041 1.00 96.44 179 ALA A C 1
ATOM 1388 O O . ALA A 1 179 ? 8.091 -6.501 8.535 1.00 96.44 179 ALA A O 1
ATOM 1389 N N . LEU A 1 180 ? 6.790 -8.319 8.651 1.00 95.75 180 LEU A N 1
ATOM 1390 C CA . LEU A 1 180 ? 7.239 -8.732 9.976 1.00 95.75 180 LEU A CA 1
ATOM 1391 C C . LEU A 1 180 ? 7.669 -10.206 9.974 1.00 95.75 180 LEU A C 1
ATOM 1393 O O . LEU A 1 180 ? 7.070 -11.025 9.271 1.00 95.75 180 LEU A O 1
ATOM 1397 N N . PRO A 1 181 ? 8.679 -10.594 10.774 1.00 95.88 181 PRO A N 1
ATOM 1398 C CA . PRO A 1 181 ? 9.073 -11.991 10.895 1.00 95.88 181 PRO A CA 1
ATOM 1399 C C . PRO A 1 181 ? 7.914 -12.842 11.418 1.00 95.88 181 PRO A C 1
ATOM 1401 O O . PRO A 1 181 ? 7.349 -12.550 12.473 1.00 95.88 181 PRO A O 1
ATOM 1404 N N . VAL A 1 182 ? 7.599 -13.944 10.733 1.00 95.56 182 VAL A N 1
ATOM 1405 C CA . VAL A 1 182 ? 6.531 -14.869 11.167 1.00 95.56 182 VAL A CA 1
ATOM 1406 C C . VAL A 1 182 ? 6.770 -15.455 12.563 1.00 95.56 182 VAL A C 1
ATOM 1408 O O . VAL A 1 182 ? 5.816 -15.737 13.284 1.00 95.56 182 VAL A O 1
ATOM 1411 N N . ALA A 1 183 ? 8.035 -15.561 12.987 1.00 94.19 183 ALA A N 1
ATOM 1412 C CA . ALA A 1 183 ? 8.409 -16.007 14.327 1.00 94.19 183 ALA A CA 1
ATOM 1413 C C . ALA A 1 183 ? 7.763 -15.167 15.445 1.00 94.19 183 ALA A C 1
ATOM 1415 O O . ALA A 1 183 ? 7.436 -15.719 16.495 1.00 94.19 183 ALA A O 1
ATOM 1416 N N . LEU A 1 184 ? 7.492 -13.875 15.202 1.00 93.06 184 LEU A N 1
ATOM 1417 C CA . LEU A 1 184 ? 6.858 -12.986 16.181 1.00 93.06 184 LEU A CA 1
ATOM 1418 C C . LEU A 1 184 ? 5.467 -13.479 16.606 1.00 93.06 184 LEU A C 1
ATOM 1420 O O . LEU A 1 184 ? 5.086 -13.295 17.761 1.00 93.06 184 LEU A O 1
ATOM 1424 N N . LEU A 1 185 ? 4.734 -14.170 15.722 1.00 91.94 185 LEU A N 1
ATOM 1425 C CA . LEU A 1 185 ? 3.422 -14.748 16.044 1.00 91.94 185 LEU A CA 1
ATOM 1426 C C . LEU A 1 185 ? 3.500 -15.833 17.133 1.00 91.94 185 LEU A C 1
ATOM 1428 O O . LEU A 1 185 ? 2.506 -16.102 17.803 1.00 91.94 185 LEU A O 1
ATOM 1432 N N . GLY A 1 186 ? 4.669 -16.456 17.322 1.00 88.62 186 GLY A N 1
ATOM 1433 C CA . GLY A 1 186 ? 4.910 -17.474 18.348 1.00 88.62 186 GLY A CA 1
ATOM 1434 C C . GLY A 1 186 ? 5.489 -16.938 19.661 1.00 88.62 186 GLY A C 1
ATOM 1435 O O . GLY A 1 186 ? 5.596 -17.693 20.626 1.00 88.62 186 GLY A O 1
ATOM 1436 N N . GLU A 1 187 ? 5.868 -15.658 19.723 1.00 87.19 187 GLU A N 1
ATOM 1437 C CA . GLU A 1 187 ? 6.586 -15.063 20.864 1.00 87.19 187 GLU A CA 1
ATOM 1438 C C . GLU A 1 187 ? 5.663 -14.404 21.907 1.00 87.19 187 GLU A C 1
ATOM 1440 O O . GLU A 1 187 ? 6.132 -13.848 22.900 1.00 87.19 187 GLU A O 1
ATOM 1445 N N . GLY A 1 188 ? 4.345 -14.505 21.723 1.00 86.06 188 GLY A N 1
ATOM 1446 C CA . GLY A 1 188 ? 3.335 -13.914 22.599 1.00 86.06 188 GLY A CA 1
ATOM 1447 C C . GLY A 1 188 ? 2.600 -12.755 21.932 1.00 86.06 188 GLY A C 1
ATOM 1448 O O . GLY A 1 188 ? 2.469 -12.712 20.712 1.00 86.06 188 GLY A O 1
ATOM 1449 N N . MET A 1 189 ? 2.077 -11.828 22.739 1.00 87.81 189 MET A N 1
ATOM 1450 C CA . MET A 1 189 ? 1.330 -10.679 22.224 1.00 87.81 189 MET A CA 1
ATOM 1451 C C . MET A 1 189 ? 2.274 -9.701 21.522 1.00 87.81 189 MET A C 1
ATOM 1453 O O . MET A 1 189 ? 3.163 -9.134 22.155 1.00 87.81 189 MET A O 1
ATOM 1457 N N . GLN A 1 190 ? 2.043 -9.492 20.228 1.00 91.06 190 GLN A N 1
ATOM 1458 C CA . GLN A 1 190 ? 2.774 -8.535 19.403 1.00 91.06 190 GLN A CA 1
ATOM 1459 C C . GLN A 1 190 ? 1.888 -7.331 19.109 1.00 91.06 190 GLN A C 1
ATOM 1461 O O . GLN A 1 190 ? 0.750 -7.482 18.665 1.00 91.06 190 GLN A O 1
ATOM 1466 N N . SER A 1 191 ? 2.417 -6.132 19.332 1.00 92.31 191 SER A N 1
ATOM 1467 C CA . SER A 1 191 ? 1.724 -4.887 19.007 1.00 92.31 191 SER A CA 1
ATOM 1468 C C . SER A 1 191 ? 2.250 -4.334 17.689 1.00 92.31 191 SER A C 1
ATOM 1470 O O . SER A 1 191 ? 3.442 -4.069 17.561 1.00 92.31 191 SER A O 1
ATOM 1472 N N . VAL A 1 192 ? 1.352 -4.097 16.732 1.00 94.75 192 VAL A N 1
ATOM 1473 C CA . VAL A 1 192 ? 1.660 -3.357 15.501 1.00 94.75 192 VAL A CA 1
ATOM 1474 C C . VAL A 1 192 ? 0.972 -1.993 15.588 1.00 94.75 192 VAL A C 1
ATOM 1476 O O . VAL A 1 192 ? -0.253 -1.939 15.480 1.00 94.75 192 VAL A O 1
ATOM 1479 N N . PRO A 1 193 ? 1.710 -0.889 15.818 1.00 94.50 193 PRO A N 1
ATOM 1480 C CA . PRO A 1 193 ? 1.104 0.430 15.961 1.00 94.50 193 PRO A CA 1
ATOM 1481 C C . PRO A 1 193 ? 0.440 0.868 14.658 1.00 94.50 193 PRO A C 1
ATOM 1483 O O . PRO A 1 193 ? 1.119 1.055 13.644 1.00 94.50 193 PRO A O 1
ATOM 1486 N N . LEU A 1 194 ? -0.876 1.054 14.697 1.00 95.75 194 LEU A N 1
ATOM 1487 C CA . LEU A 1 194 ? -1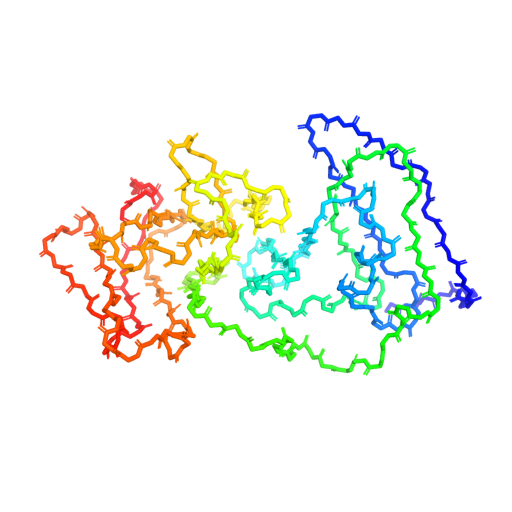.634 1.699 13.632 1.00 95.75 194 LEU A CA 1
ATOM 1488 C C . LEU A 1 194 ? -1.637 3.209 13.866 1.00 95.75 194 LEU A C 1
ATOM 1490 O O . LEU A 1 194 ? -1.514 3.688 14.994 1.00 95.75 194 LEU A O 1
ATOM 1494 N N . SER A 1 195 ? -1.730 3.977 12.792 1.00 96.94 195 SER A N 1
ATOM 1495 C CA . SER A 1 195 ? -1.820 5.424 12.875 1.00 96.94 195 SER A CA 1
ATOM 1496 C C . SER A 1 195 ? -2.764 5.978 11.828 1.00 96.94 195 SER A C 1
ATOM 1498 O O . SER A 1 195 ? -2.708 5.595 10.660 1.00 96.94 195 SER A O 1
ATOM 1500 N N . PHE A 1 196 ? -3.608 6.906 12.253 1.00 96.25 196 PHE A N 1
ATOM 1501 C CA . PHE A 1 196 ? -4.696 7.483 11.487 1.00 96.25 196 PHE A CA 1
ATOM 1502 C C . PHE A 1 196 ? -4.724 9.000 11.675 1.00 96.25 196 PHE A C 1
ATOM 1504 O O . PHE A 1 196 ? -4.699 9.497 12.797 1.00 96.25 196 PHE A O 1
ATOM 1511 N N . ILE A 1 197 ? -4.831 9.747 10.577 1.00 95.50 197 ILE A N 1
ATOM 1512 C CA . ILE A 1 197 ? -5.217 11.164 10.612 1.00 95.50 197 ILE A CA 1
ATOM 1513 C C . ILE A 1 197 ? -6.294 11.438 9.572 1.00 95.50 197 ILE A C 1
ATOM 1515 O O . ILE A 1 197 ? -6.349 10.808 8.511 1.00 95.50 197 ILE A O 1
ATOM 1519 N N . CYS A 1 198 ? -7.130 12.425 9.865 1.00 94.56 198 CYS A N 1
ATOM 1520 C CA . CYS A 1 198 ? -8.218 12.844 8.999 1.00 94.56 198 CYS A CA 1
ATOM 1521 C C . CYS A 1 198 ? -8.357 14.368 8.968 1.00 94.56 198 CYS A C 1
ATOM 1523 O O . CYS A 1 198 ? -7.765 15.075 9.782 1.00 94.56 198 CYS A O 1
ATOM 1525 N N . SER A 1 199 ? -9.135 14.878 8.013 1.00 92.88 199 SER A N 1
ATOM 1526 C CA . SER A 1 199 ? -9.332 16.320 7.829 1.00 92.88 199 SER A CA 1
ATOM 1527 C C . SER A 1 199 ? -10.615 16.867 8.453 1.00 92.88 199 SER A C 1
ATOM 1529 O O . SER A 1 199 ? -10.821 18.079 8.437 1.00 92.88 199 SER A O 1
ATOM 1531 N N . ALA A 1 200 ? -11.504 16.006 8.954 1.00 94.31 200 ALA A N 1
ATOM 1532 C CA . ALA A 1 200 ? -12.775 16.421 9.538 1.00 94.31 200 ALA A CA 1
ATOM 1533 C C . ALA A 1 200 ? -13.215 15.482 10.659 1.00 94.31 200 ALA A C 1
ATOM 1535 O O . ALA A 1 200 ? -13.040 14.266 10.556 1.00 94.31 200 ALA A O 1
ATOM 1536 N N . THR A 1 201 ? -13.838 16.059 11.691 1.00 96.88 201 THR A N 1
ATOM 1537 C CA . THR A 1 201 ? -14.488 15.287 12.748 1.00 96.88 201 THR A CA 1
ATOM 1538 C C . THR A 1 201 ? -15.709 14.571 12.180 1.00 96.88 201 THR A C 1
ATOM 1540 O O . THR A 1 201 ? -16.700 15.216 11.832 1.00 96.88 201 THR A O 1
ATOM 1543 N N . ALA A 1 202 ? -15.626 13.252 12.045 1.00 96.44 202 ALA A N 1
ATOM 1544 C CA . ALA A 1 202 ? -16.647 12.430 11.406 1.00 96.44 202 ALA A CA 1
ATOM 1545 C C . ALA A 1 202 ? -16.550 10.974 11.873 1.00 96.44 202 ALA A C 1
ATOM 1547 O O . ALA A 1 202 ? -15.614 10.584 12.570 1.00 96.44 202 ALA A O 1
ATOM 1548 N N . GLU A 1 203 ? -17.525 10.166 11.470 1.00 97.38 203 GLU A N 1
ATOM 1549 C CA . GLU A 1 203 ? -17.465 8.722 11.647 1.00 97.38 203 GLU A CA 1
ATOM 1550 C C . GLU A 1 203 ? -16.557 8.091 10.580 1.00 97.38 203 GLU A C 1
ATOM 1552 O O . GLU A 1 203 ? -16.692 8.364 9.382 1.00 97.38 203 GLU A O 1
ATOM 1557 N N . TYR A 1 204 ? -15.642 7.237 11.029 1.00 97.06 204 TYR A N 1
ATOM 1558 C CA . TYR A 1 204 ? -14.771 6.419 10.195 1.00 97.06 204 TYR A CA 1
ATOM 1559 C C . TYR A 1 204 ? -14.934 4.954 10.586 1.00 97.06 204 TYR A C 1
ATOM 1561 O O . TYR A 1 204 ? -15.237 4.628 11.732 1.00 97.06 204 TYR A O 1
ATOM 1569 N N . THR A 1 205 ? -14.728 4.062 9.623 1.00 97.56 205 THR A N 1
ATOM 1570 C CA . THR A 1 205 ? -14.772 2.615 9.835 1.00 97.56 205 THR A CA 1
ATOM 1571 C C . THR A 1 205 ? -13.484 1.981 9.335 1.00 97.56 205 THR A C 1
ATOM 1573 O O . THR A 1 205 ? -13.151 2.117 8.157 1.00 97.56 205 THR A O 1
ATOM 1576 N N . MET A 1 206 ? -12.779 1.280 10.224 1.00 97.25 206 MET A N 1
ATOM 1577 C CA . MET A 1 206 ? -11.716 0.341 9.873 1.00 97.25 206 MET A CA 1
ATOM 1578 C C . MET A 1 206 ? -12.330 -1.022 9.555 1.00 97.25 206 MET A C 1
ATOM 1580 O O . MET A 1 206 ? -13.144 -1.543 10.316 1.00 97.25 206 MET A O 1
ATOM 1584 N N . SER A 1 207 ? -11.939 -1.586 8.420 1.00 97.50 207 SER A N 1
ATOM 1585 C CA . SER A 1 207 ? -12.313 -2.919 7.959 1.00 97.50 207 SER A CA 1
ATOM 1586 C C . SER A 1 207 ? -11.066 -3.780 7.844 1.00 97.50 207 SER A C 1
ATOM 1588 O O . SER A 1 207 ? -10.083 -3.358 7.233 1.00 97.50 207 SER A O 1
ATOM 1590 N N . PHE A 1 208 ? -11.127 -4.978 8.412 1.00 96.88 208 PHE A N 1
ATOM 1591 C CA . PHE A 1 208 ? -10.014 -5.916 8.483 1.00 96.88 208 PHE A CA 1
ATOM 1592 C C . PHE A 1 208 ? -10.310 -7.133 7.605 1.00 96.88 208 PHE A C 1
ATOM 1594 O O . PHE A 1 208 ? -11.349 -7.779 7.745 1.00 96.88 208 PHE A O 1
ATOM 1601 N N . PHE A 1 209 ? -9.401 -7.430 6.685 1.00 95.12 209 PHE A N 1
ATOM 1602 C CA . PHE A 1 209 ? -9.510 -8.507 5.705 1.00 95.12 209 PHE A CA 1
ATOM 1603 C C . PHE A 1 209 ? -8.332 -9.470 5.825 1.00 95.12 209 PHE A C 1
ATOM 1605 O O . PHE A 1 209 ? -7.304 -9.145 6.421 1.00 95.12 209 PHE A O 1
ATOM 1612 N N . ASP A 1 210 ? -8.484 -10.641 5.208 1.00 94.44 210 ASP A N 1
ATOM 1613 C CA . ASP A 1 210 ? -7.485 -11.708 5.153 1.00 94.44 210 ASP A CA 1
ATOM 1614 C C . ASP A 1 210 ? -7.134 -12.284 6.551 1.00 94.44 210 ASP A C 1
ATOM 1616 O O . ASP A 1 210 ? -6.149 -12.998 6.709 1.00 94.44 210 ASP A O 1
ATOM 1620 N N . ILE A 1 211 ? -7.975 -12.060 7.572 1.00 95.19 211 ILE A N 1
ATOM 1621 C CA . ILE A 1 211 ? -7.831 -12.648 8.923 1.00 95.19 211 ILE A CA 1
ATOM 1622 C C . ILE A 1 211 ? -7.814 -14.181 8.856 1.00 95.19 211 ILE A C 1
ATOM 1624 O O . ILE A 1 211 ? -7.119 -14.847 9.617 1.00 95.19 211 ILE A O 1
ATOM 1628 N N . GLU A 1 212 ? -8.553 -14.754 7.911 1.00 94.00 212 GLU A N 1
ATOM 1629 C CA . GLU A 1 212 ? -8.588 -16.186 7.629 1.00 94.00 212 GLU A CA 1
ATOM 1630 C C . GLU A 1 212 ? -7.276 -16.747 7.063 1.00 94.00 212 GLU A C 1
ATOM 1632 O O . GLU A 1 212 ? -7.144 -17.962 6.934 1.00 94.00 212 GLU A O 1
ATOM 1637 N N . SER A 1 213 ? -6.321 -15.885 6.699 1.00 94.81 213 SER A N 1
ATOM 1638 C CA . SER A 1 213 ? -4.998 -16.297 6.226 1.00 94.81 213 SER A CA 1
ATOM 1639 C C . SER A 1 213 ? -4.053 -16.716 7.353 1.00 94.81 213 SER A C 1
ATOM 1641 O O . SER A 1 213 ? -2.999 -17.289 7.068 1.00 94.81 213 SER A O 1
ATOM 1643 N N . PHE A 1 214 ? -4.404 -16.411 8.604 1.00 95.81 214 PHE A N 1
ATOM 1644 C CA . PHE A 1 214 ? -3.657 -16.814 9.789 1.00 95.81 214 PHE A CA 1
ATOM 1645 C C . PHE A 1 214 ? -4.050 -18.223 10.236 1.00 95.81 214 PHE A C 1
ATOM 1647 O O . PHE A 1 214 ? -5.170 -18.686 9.997 1.00 95.81 214 PHE A O 1
ATOM 1654 N N . ASP A 1 215 ? -3.127 -18.895 10.922 1.00 93.94 215 ASP A N 1
ATOM 1655 C CA . ASP A 1 215 ? -3.390 -20.207 11.502 1.00 93.94 215 ASP A CA 1
ATOM 1656 C C . ASP A 1 215 ? -4.575 -20.174 12.479 1.00 93.94 215 ASP A C 1
ATOM 1658 O O . ASP A 1 215 ? -4.856 -19.193 13.176 1.00 93.94 215 ASP A O 1
ATOM 1662 N N . ILE A 1 216 ? -5.297 -21.294 12.550 1.00 90.69 216 ILE A N 1
ATOM 1663 C CA . ILE A 1 216 ? -6.441 -21.406 13.449 1.00 90.69 216 ILE A CA 1
ATOM 1664 C C . ILE A 1 216 ? -6.000 -21.222 14.907 1.00 90.69 216 ILE A C 1
ATOM 1666 O O . ILE A 1 216 ? -5.100 -21.903 15.395 1.00 90.69 216 ILE A O 1
ATOM 1670 N N . GLY A 1 217 ? -6.672 -20.314 15.614 1.00 89.56 217 GLY A N 1
ATOM 1671 C CA . GLY A 1 217 ? -6.339 -19.963 16.995 1.00 89.56 217 GLY A CA 1
ATOM 1672 C C . GLY A 1 217 ? -5.421 -18.749 17.139 1.00 89.56 217 GLY A C 1
ATOM 1673 O O . GLY A 1 217 ? -5.217 -18.313 18.268 1.00 89.56 217 GLY A O 1
ATOM 1674 N N . THR A 1 218 ? -4.921 -18.158 16.046 1.00 94.19 218 THR A N 1
ATOM 1675 C CA . THR A 1 218 ? -4.308 -16.826 16.105 1.00 94.19 218 THR A CA 1
ATOM 1676 C C . THR A 1 218 ? -5.371 -15.790 16.461 1.00 94.19 218 THR A C 1
ATOM 1678 O O . THR A 1 218 ? -6.323 -15.557 15.710 1.00 94.19 218 THR A O 1
ATOM 1681 N N . GLU A 1 219 ? -5.205 -15.159 17.619 1.00 94.56 219 GLU A N 1
ATOM 1682 C CA . GLU A 1 219 ? -6.075 -14.078 18.061 1.00 94.56 219 GLU A CA 1
ATOM 1683 C C . GLU A 1 219 ? -5.527 -12.732 17.589 1.00 94.56 219 GLU A C 1
ATOM 1685 O O . GLU A 1 219 ? -4.359 -12.409 17.806 1.00 94.56 219 GLU A O 1
ATOM 1690 N N . ILE A 1 220 ? -6.385 -11.937 16.957 1.00 96.12 220 ILE A N 1
ATOM 1691 C CA . ILE A 1 220 ? -6.053 -10.596 16.485 1.00 96.12 220 ILE A CA 1
ATOM 1692 C C . ILE A 1 220 ? -6.983 -9.618 17.190 1.00 96.12 220 ILE A C 1
ATOM 1694 O O . ILE A 1 220 ? -8.210 -9.735 17.109 1.00 96.12 220 ILE A O 1
ATOM 1698 N N . TRP A 1 221 ? -6.391 -8.645 17.874 1.00 96.12 221 TRP A N 1
ATOM 1699 C CA . TRP A 1 221 ? -7.113 -7.685 18.695 1.00 96.12 221 TRP A CA 1
ATOM 1700 C C . TRP A 1 221 ? -6.781 -6.250 18.290 1.00 96.12 221 TRP A C 1
ATOM 1702 O O . TRP A 1 221 ? -5.650 -5.948 17.914 1.00 96.12 221 TRP A O 1
ATOM 1712 N N . LEU A 1 222 ? -7.774 -5.371 18.395 1.00 96.00 222 LEU A N 1
ATOM 1713 C CA . LEU A 1 222 ? -7.635 -3.930 18.217 1.00 96.00 222 LEU A CA 1
ATOM 1714 C C . LEU A 1 222 ? -7.858 -3.225 19.557 1.00 96.00 222 LEU A C 1
ATOM 1716 O O . LEU A 1 222 ? -8.842 -3.502 20.243 1.00 96.00 222 LEU A O 1
ATOM 1720 N N . GLU A 1 223 ? -6.968 -2.296 19.891 1.00 95.12 223 GLU A N 1
ATOM 1721 C CA . GLU A 1 223 ? -7.109 -1.357 21.005 1.00 95.12 223 GLU A CA 1
ATOM 1722 C C . GLU A 1 223 ? -7.200 0.062 20.425 1.00 95.12 223 GLU A C 1
ATOM 1724 O O . GLU A 1 223 ? -6.299 0.479 19.699 1.00 95.12 223 GLU A O 1
ATOM 1729 N N . ASP A 1 224 ? -8.272 0.792 20.745 1.00 94.50 224 ASP A N 1
ATOM 1730 C CA . ASP A 1 224 ? -8.330 2.252 20.570 1.00 94.50 224 ASP A CA 1
ATOM 1731 C C . ASP A 1 224 ? -7.824 2.889 21.873 1.00 94.50 224 ASP A C 1
ATOM 1733 O O . ASP A 1 224 ? -8.450 2.773 22.934 1.00 94.50 224 ASP A O 1
ATOM 1737 N N . LYS A 1 225 ? -6.666 3.545 21.795 1.00 92.75 225 LYS A N 1
ATOM 1738 C CA . LYS A 1 225 ? -5.978 4.213 22.902 1.00 92.75 225 LYS A CA 1
ATOM 1739 C C . LYS A 1 225 ? -6.654 5.509 23.336 1.00 92.75 225 LYS A C 1
ATOM 1741 O O . LYS A 1 225 ? -6.390 5.960 24.452 1.00 92.75 225 LYS A O 1
ATOM 1746 N N . LEU A 1 226 ? -7.492 6.127 22.500 1.00 89.94 226 LEU A N 1
ATOM 1747 C CA . LEU A 1 226 ? -8.285 7.291 22.905 1.00 89.94 226 LEU A CA 1
ATOM 1748 C C . LEU A 1 226 ? -9.379 6.879 23.893 1.00 89.94 226 LEU A C 1
ATOM 1750 O O . LEU A 1 226 ? -9.567 7.556 24.906 1.00 89.94 226 LEU A O 1
ATOM 1754 N N . THR A 1 227 ? -10.093 5.784 23.621 1.00 87.12 227 THR A N 1
ATOM 1755 C CA . THR A 1 227 ? -11.076 5.237 24.572 1.00 87.12 227 THR A CA 1
ATOM 1756 C C . THR A 1 227 ? -10.408 4.477 25.715 1.00 87.12 227 THR A C 1
ATOM 1758 O O . THR A 1 227 ? -10.817 4.628 26.867 1.00 87.12 227 THR A O 1
ATOM 1761 N N . GLY A 1 228 ? -9.347 3.729 25.402 1.00 79.38 228 GLY A N 1
ATOM 1762 C CA . GLY A 1 228 ? -8.594 2.873 26.312 1.00 79.38 228 GLY A CA 1
ATOM 1763 C C . GLY A 1 228 ? -9.384 1.669 26.840 1.00 79.38 228 GLY A C 1
ATOM 1764 O O . GLY A 1 228 ? -10.606 1.689 26.950 1.00 79.38 228 GLY A O 1
ATOM 1765 N N . GLY A 1 229 ? -8.669 0.610 27.226 1.00 68.38 229 GLY A N 1
ATOM 1766 C CA . GLY A 1 229 ? -9.189 -0.458 28.093 1.00 68.38 229 GLY A CA 1
ATOM 1767 C C . GLY A 1 229 ? -10.092 -1.517 27.446 1.00 68.38 229 GLY A C 1
ATOM 1768 O O . GLY A 1 229 ? -10.154 -2.625 27.980 1.00 68.38 229 GLY A O 1
ATOM 1769 N N . ASP A 1 230 ? -10.719 -1.233 26.303 1.00 84.00 230 ASP A N 1
ATOM 1770 C CA . ASP A 1 230 ? -11.585 -2.175 25.587 1.00 84.00 230 ASP A CA 1
ATOM 1771 C C . ASP A 1 230 ? -10.877 -2.760 24.353 1.00 84.00 230 ASP A C 1
ATOM 1773 O O . ASP A 1 230 ? -10.627 -2.071 23.364 1.00 84.00 230 ASP A O 1
ATOM 1777 N N . TRP A 1 231 ? -10.572 -4.060 24.407 1.00 92.19 231 TRP A N 1
ATOM 1778 C CA . TRP A 1 231 ? -9.984 -4.807 23.293 1.00 92.19 231 TRP A CA 1
ATOM 1779 C C . TRP A 1 231 ? -11.080 -5.410 22.412 1.00 92.19 231 TRP A C 1
ATOM 1781 O O . TRP A 1 231 ? -11.939 -6.157 22.888 1.00 92.19 231 TRP A O 1
ATOM 1791 N N . VAL A 1 232 ? -11.028 -5.132 21.111 1.00 94.75 232 VAL A N 1
ATOM 1792 C CA . VAL A 1 232 ? -11.971 -5.665 20.118 1.00 94.75 232 VAL A CA 1
ATOM 1793 C C . VAL A 1 232 ? -11.336 -6.852 19.401 1.00 94.75 232 VAL A C 1
ATOM 1795 O O . VAL A 1 232 ? -10.309 -6.704 18.743 1.00 94.75 232 VAL A O 1
ATOM 1798 N N . SER A 1 233 ? -11.947 -8.036 19.507 1.00 96.25 233 SER A N 1
ATOM 1799 C CA . SER A 1 233 ? -11.491 -9.223 18.770 1.00 96.25 233 SER A CA 1
ATOM 1800 C C . SER A 1 233 ? -11.867 -9.106 17.297 1.00 96.25 233 SER A C 1
ATOM 1802 O O . SER A 1 233 ? -13.039 -9.237 16.928 1.00 96.25 233 SER A O 1
ATOM 1804 N N . LEU A 1 234 ? -10.869 -8.946 16.435 1.00 96.81 234 LEU A N 1
ATOM 1805 C CA . LEU A 1 234 ? -11.072 -8.826 14.994 1.00 96.81 234 LEU A CA 1
ATOM 1806 C C . LEU A 1 234 ? -11.495 -10.152 14.353 1.00 96.81 234 LEU A C 1
ATOM 1808 O O . LEU A 1 234 ? -12.186 -10.146 13.337 1.00 96.81 234 LEU A O 1
ATOM 1812 N N . ASN A 1 235 ? -11.179 -11.291 14.983 1.00 95.69 235 ASN A N 1
ATOM 1813 C CA . ASN A 1 235 ? -11.640 -12.612 14.541 1.00 95.69 235 ASN A CA 1
ATOM 1814 C C . ASN A 1 235 ? -13.174 -12.744 14.542 1.00 95.69 235 ASN A C 1
ATOM 1816 O O . ASN A 1 235 ? -13.721 -13.559 13.802 1.00 95.69 235 ASN A O 1
ATOM 1820 N N . THR A 1 236 ? -13.868 -11.977 15.390 1.00 95.25 236 THR A N 1
ATOM 1821 C CA . THR A 1 236 ? -15.338 -12.011 15.514 1.00 95.25 236 THR A CA 1
ATOM 1822 C C . THR A 1 236 ? -16.001 -10.720 15.052 1.00 95.25 236 THR A C 1
ATOM 1824 O O . THR A 1 236 ? -17.139 -10.745 14.582 1.00 95.25 236 THR A O 1
ATOM 1827 N N . GLN A 1 237 ? -15.281 -9.604 15.141 1.00 96.06 237 GLN A N 1
ATOM 1828 C CA . GLN A 1 237 ? -15.739 -8.285 14.750 1.00 96.06 237 GLN A CA 1
ATOM 1829 C C . GLN A 1 237 ? -14.684 -7.616 13.847 1.00 96.06 237 GLN A C 1
ATOM 1831 O O . GLN A 1 237 ? -13.916 -6.774 14.308 1.00 96.06 237 GLN A O 1
ATOM 1836 N N . PRO A 1 238 ? -14.650 -7.940 12.540 1.00 96.50 238 PRO A N 1
ATOM 1837 C CA . PRO A 1 238 ? -13.661 -7.405 11.595 1.00 96.50 238 PRO A CA 1
ATOM 1838 C C . PRO A 1 238 ? -13.968 -5.966 11.137 1.00 96.50 238 PRO A C 1
ATOM 1840 O O . PRO A 1 238 ? -13.435 -5.502 10.130 1.00 96.50 238 PRO A O 1
ATOM 1843 N N . LEU A 1 239 ? -14.865 -5.268 11.838 1.00 97.38 239 LEU A N 1
ATOM 1844 C CA . LEU A 1 239 ? -15.277 -3.894 11.567 1.00 97.38 239 LEU A CA 1
ATOM 1845 C C . LEU A 1 239 ? -15.231 -3.089 12.866 1.00 97.38 239 LEU A C 1
ATOM 1847 O O . LEU A 1 239 ? -15.869 -3.459 13.856 1.00 97.38 239 LEU A O 1
ATOM 1851 N N . TYR A 1 240 ? -14.528 -1.963 12.838 1.00 96.69 240 TYR A N 1
ATOM 1852 C CA . TYR A 1 240 ? -14.436 -1.041 13.963 1.00 96.69 240 TYR A CA 1
ATOM 1853 C C . TYR A 1 240 ? -14.807 0.372 13.520 1.00 96.69 240 TYR A C 1
ATOM 1855 O O . TYR A 1 240 ? -14.151 0.948 12.652 1.00 96.69 240 TYR A O 1
ATOM 1863 N N . THR A 1 241 ? -15.865 0.925 14.109 1.00 96.75 241 THR A N 1
ATOM 1864 C CA . THR A 1 241 ? -16.381 2.259 13.790 1.00 96.75 241 THR A CA 1
ATOM 1865 C C . THR A 1 241 ? -16.115 3.203 14.953 1.00 96.75 241 THR A C 1
ATOM 1867 O O . THR A 1 241 ? -16.409 2.875 16.101 1.00 96.75 241 THR A O 1
ATOM 1870 N N . PHE A 1 242 ? -15.580 4.383 14.652 1.00 95.62 242 PHE A N 1
ATOM 1871 C CA . PHE A 1 242 ? -15.195 5.384 15.642 1.00 95.62 242 PHE A CA 1
ATOM 1872 C C . PHE A 1 242 ? -15.399 6.800 15.100 1.00 95.62 242 PHE A C 1
ATOM 1874 O O . PHE A 1 242 ? -15.441 7.031 13.891 1.00 95.62 242 PHE A O 1
ATOM 1881 N N . THR A 1 243 ? -15.514 7.775 16.004 1.00 96.50 243 THR A N 1
ATOM 1882 C CA . THR A 1 243 ? -15.459 9.194 15.627 1.00 96.50 243 THR A CA 1
ATOM 1883 C C . THR A 1 243 ? -14.004 9.638 15.604 1.00 96.50 243 THR A C 1
ATOM 1885 O O . THR A 1 243 ? -13.375 9.704 16.659 1.00 96.50 243 THR A O 1
ATOM 1888 N N . GLY A 1 244 ? -13.473 9.912 14.414 1.00 95.75 244 GLY A N 1
ATOM 1889 C CA . GLY A 1 244 ? -12.130 10.456 14.209 1.00 95.75 244 GLY A CA 1
ATOM 1890 C C . GLY A 1 244 ? -12.168 11.975 14.115 1.00 95.75 244 GLY A C 1
ATOM 1891 O O . GLY A 1 244 ? -13.137 12.517 13.588 1.00 95.75 244 GLY A O 1
ATOM 1892 N N . SER A 1 245 ? -11.133 12.654 14.605 1.00 95.88 245 SER A N 1
ATOM 1893 C CA . SER A 1 245 ? -10.977 14.110 14.594 1.00 95.88 245 SER A CA 1
ATOM 1894 C C . SER A 1 245 ? -9.558 14.515 14.160 1.00 95.88 245 SER A C 1
ATOM 1896 O O . SER A 1 245 ? -8.604 13.806 14.479 1.00 95.88 245 SER A O 1
ATOM 1898 N N . PRO A 1 246 ? -9.366 15.667 13.483 1.00 94.69 246 PRO A N 1
ATOM 1899 C CA . PRO A 1 246 ? -8.030 16.196 13.177 1.00 94.69 246 PRO A CA 1
ATOM 1900 C C . PRO A 1 246 ? -7.184 16.524 14.415 1.00 94.69 246 PRO A C 1
ATOM 1902 O O . PRO A 1 246 ? -5.967 16.647 14.304 1.00 94.69 246 PRO A O 1
ATOM 1905 N N . ASP A 1 247 ? -7.833 16.689 15.570 1.00 95.12 247 ASP A N 1
ATOM 1906 C CA . ASP A 1 247 ? -7.188 17.007 16.848 1.00 95.12 247 ASP A CA 1
ATOM 1907 C C . ASP A 1 247 ? -6.707 15.760 17.610 1.00 95.12 247 ASP A C 1
ATOM 1909 O O . ASP A 1 247 ? -6.041 15.889 18.640 1.00 95.12 247 ASP A O 1
ATOM 1913 N N . ASP A 1 248 ? -7.044 14.558 17.134 1.00 94.81 248 ASP A N 1
ATOM 1914 C CA . ASP A 1 248 ? -6.631 13.326 17.794 1.00 94.81 248 ASP A CA 1
ATOM 1915 C C . ASP A 1 248 ? -5.140 13.042 17.578 1.00 94.81 248 ASP A C 1
ATOM 1917 O O . ASP A 1 248 ? -4.553 13.366 16.540 1.00 94.81 248 ASP A O 1
ATOM 1921 N N . ALA A 1 249 ? -4.522 12.367 18.551 1.00 93.94 249 ALA A N 1
ATOM 1922 C CA . ALA A 1 249 ? -3.206 11.779 18.346 1.00 93.94 249 ALA A CA 1
ATOM 1923 C C . ALA A 1 249 ? -3.269 10.754 17.205 1.00 93.94 249 ALA A C 1
ATOM 1925 O O . ALA A 1 249 ? -4.224 9.988 17.102 1.00 93.94 249 ALA A O 1
ATOM 1926 N N . ALA A 1 250 ? -2.241 10.727 16.353 1.00 93.44 250 ALA A N 1
ATOM 1927 C CA . ALA A 1 250 ? -2.244 9.843 15.193 1.00 93.44 250 ALA A CA 1
ATOM 1928 C C . ALA A 1 250 ? -2.282 8.361 15.590 1.00 93.44 250 ALA A C 1
ATOM 1930 O O . ALA A 1 250 ? -2.852 7.568 14.858 1.00 93.44 250 ALA A O 1
ATOM 1931 N N . ASP A 1 251 ? -1.685 7.991 16.723 1.00 89.44 251 ASP A N 1
ATOM 1932 C CA . ASP A 1 251 ? -1.601 6.618 17.232 1.00 89.44 251 ASP A CA 1
ATOM 1933 C C . ASP A 1 251 ? -2.725 6.258 18.216 1.00 89.44 251 ASP A C 1
ATOM 1935 O O . ASP A 1 251 ? -2.547 5.335 19.023 1.00 89.44 251 ASP A O 1
ATOM 1939 N N . ARG A 1 252 ? -3.823 7.024 18.173 1.00 87.06 252 ARG A N 1
ATOM 1940 C CA . ARG A 1 252 ? -5.050 6.728 18.906 1.00 87.06 252 ARG A CA 1
ATOM 1941 C C . ARG A 1 252 ? -5.568 5.321 18.638 1.00 87.06 252 ARG A C 1
ATOM 1943 O O . ARG A 1 252 ? -5.309 4.765 17.550 1.00 87.06 252 ARG A O 1
#

Radius of gyration: 18.92 Å; chains: 1; bounding box: 39×40×62 Å

Foldseek 3Di:
DDDDDDADDFKDWDQFQDADDFQKDKDWDSHQAKFALVVLCVVCVVWFAQKKWFWDCQAQQIFIKMAGPQQAIADQHARIHGHRGIMMIGTPDRGIRMDGPVRGDHDPDPGDHDDDAAQKKKKKKDWPSEITIAIEHEDAPWDQFDDRNQWDFGDDDPGLAHKGKFWADPVRGTTRYHYHHNVVLVVPDDDTQIFIAGNAFTKMKMAIPPPVSYDPPRWDWDADPVVPDDIDTCVVVRMDMDGHHNPDGRRD

=== Feature glossary ===
Feature key, reading from the visual/contextual features back to the raw sequence:

Rendered structure images. Structure images are PyMOL renders from six orthogonal camera directions. Cartoon representation draws helices as coils and strands as arrows; sticks shows the backbone as bonds; surface shows the solvent-excluded envelope. Rainbow coloring maps sequence position to hue (blue→red, N→C); chain coloring assigns a distinct color per polypeptide.

Contact-map, Ramachandran, and PAE plots. Three diagnostic plots accompany the record. The Cα contact map visualizes the tertiary structure as a 2D adjacency matrix (8 Å cutoff, sequence-local contacts suppressed). The Ramachandran plot shows the distribution of backbone (φ, ψ) torsions, with points in the α and β basins reflecting secondary structure content. The PAE plot shows AlphaFold's inter-residue confidence as a color matrix.

InterPro / GO / CATH / organism. The annotation block draws on four external resources. InterPro: which protein families and domains the sequence belongs to. GO: standardized terms for what the protein does, what process it participates in, and where in the cell it acts. CATH: which structural fold it has in the CATH hierarchy. Organism: the species of origin.

Nearest PDB structures. Structural nearest neighbors (via Foldseek easy-search vs the PDB). Reported per hit: target PDB id, E-value, and alignment TM-score. A TM-score above ~0.5 is the conventional threshold for 'same fold'.

Predicted aligned error. Predicted aligned error is AlphaFold's pairwise confidence. Unlike pLDDT (per-residue), PAE is per-residue-pair and captures whether two parts of the structure are correctly placed relative to each other. Units are ångströms of expected positional error.

Solvent-accessible surface area. SASA measures how much of the protein is reachable by solvent. It is computed by rolling a water-sized probe over the atomic surface and summing the exposed area (Å²). Per-residue SASA distinguishes core (buried, low SASA) from surface (exposed, high SASA) residues; total SASA is a whole-molecule size measure.

B-factor. Crystallographic B-factors measure how much each atom's electron density is smeared out, in Å². They rise in mobile loops and surface residues and fall in the buried interior. In AlphaFold models this column is repurposed to hold pLDDT instead.

pLDDT. For AlphaFold models, the B-factor field carries pLDDT — the model's own estimate of local accuracy on a 0–100 scale. Regions with pLDDT<50 should be treated as essentially unmodeled; they often correspond to intrinsically disordered segments.

Backbone torsions (φ/ψ). φ (phi) and ψ (psi) are the two rotatable backbone dihedrals per residue: φ is the C(i-1)–N–Cα–C torsion, ψ is the N–Cα–C–N(i+1) torsion, both in degrees on (−180°, 180°]. α-helical residues cluster near (−60°, −45°); β-strand residues near (−120°, +130°). A Ramachandran plot is simply a scatter of (φ, ψ) for every residue.

Radius of gyration, Cα contacts, bounding box. Radius of gyration (Rg) is the root-mean-square distance of Cα atoms from their centroid — a single number for overall size and compactness. A globular domain of N residues has Rg ≈ 2.2·N^0.38 Å; an extended or disordered chain has a much larger Rg. The Cα contact count is the number of residue pairs whose Cα atoms are within 8 Å and are more than four positions apart in sequence — a standard proxy for tertiary packing density. The bounding box is the smallest axis-aligned box enclosing all Cα atoms.

Secondary structure (3-state, P-SEA). Three-state secondary structure (P-SEA) collapses the eight DSSP classes into helix (a), strand (b), and coil (c). P-SEA assigns these from Cα geometry alone — distances and angles — without requiring backbone oxygens, so it works on any Cα trace.

Secondary structure (8-state, DSSP). Secondary structure is the local, repeating backbone conformation. DSSP classifies it into eight states by reading the hydrogen-bond network: three helix types (H, G, I), two β types (E, B), two non-regular types (T, S), and unstructured coil (-).

Foldseek 3Di. The Foldseek 3Di string encodes local tertiary geometry as a 20-letter alphabet — one character per residue — derived from the relative positions of nearby Cα atoms. Unlike the amino-acid sequence, 3Di is a direct function of the 3D structure, so two proteins with the same fold have similar 3Di strings even at low sequence identity.

mmCIF coordinates. Structure coordinates are given as an mmCIF _atom_site loop: one row per atom with element, residue name, chain id, sequence number, and x/y/z position in Å. Only the four main-chain atoms per residue are included here; side chains are omitted to keep the record compact.

Sequence. This is the polypeptide sequence — one letter per residue, N-terminus first. Length ranges from a few dozen residues for small domains to over a thousand for large multi-domain proteins.